Protein AF-A0ABD3HHV7-F1 (afdb_monomer_lite)

InterPro domains:
  IPR005135 Endonuclease/exonuclease/phosphatase [PF03372] (19-93)
  IPR036691 Endonuclease/exonuclease/phosphatase superfamily [G3DSA:3.60.10.10] (12-101)
  IPR036691 Endonuclease/exonuclease/phosphatase superfamily [SSF56219] (14-92)

Radius of gyration: 30.77 Å; chains: 1; bounding box: 106×87×71 Å

Structure (mmCIF, N/CA/C/O backbone):
data_AF-A0ABD3HHV7-F1
#
_entry.id   AF-A0ABD3HHV7-F1
#
loop_
_atom_site.group_PDB
_atom_site.id
_atom_site.type_symbol
_atom_site.label_atom_id
_atom_site.label_alt_id
_atom_site.label_comp_id
_atom_site.label_asym_id
_atom_site.label_entity_id
_atom_site.label_seq_id
_atom_site.pdbx_PDB_ins_code
_atom_site.Cartn_x
_atom_site.Cartn_y
_atom_site.Cartn_z
_atom_site.occupancy
_atom_site.B_iso_or_equiv
_atom_site.auth_seq_id
_atom_site.auth_comp_id
_atom_site.auth_asym_id
_atom_site.auth_atom_id
_atom_site.pdbx_PDB_model_num
ATOM 1 N N . MET A 1 1 ? 53.794 -15.393 20.652 1.00 45.94 1 MET A N 1
ATOM 2 C CA . MET A 1 1 ? 52.822 -15.931 19.677 1.00 45.94 1 MET A CA 1
ATOM 3 C C . MET A 1 1 ? 52.210 -14.747 18.951 1.00 45.94 1 MET A C 1
ATOM 5 O O . MET A 1 1 ? 51.444 -14.011 19.557 1.00 45.94 1 MET A O 1
ATOM 9 N N . ASN A 1 2 ? 52.632 -14.498 17.710 1.00 40.66 2 ASN A N 1
ATOM 10 C CA . ASN A 1 2 ? 52.161 -13.359 16.924 1.00 40.66 2 ASN A CA 1
ATOM 11 C C . ASN A 1 2 ? 50.833 -13.739 16.271 1.00 40.66 2 ASN A C 1
ATOM 13 O O . ASN A 1 2 ? 50.802 -14.616 15.410 1.00 40.66 2 ASN A O 1
ATOM 17 N N . ALA A 1 3 ? 49.742 -13.118 16.717 1.00 46.25 3 ALA A N 1
ATOM 18 C CA . ALA A 1 3 ? 48.437 -13.277 16.097 1.00 46.25 3 ALA A CA 1
ATOM 19 C C . ALA A 1 3 ? 48.477 -12.651 14.698 1.00 46.25 3 ALA A C 1
ATOM 21 O O . ALA A 1 3 ? 48.607 -11.436 14.547 1.00 46.25 3 ALA A O 1
ATOM 22 N N . THR A 1 4 ? 48.403 -13.492 13.673 1.00 45.06 4 THR A N 1
ATOM 23 C CA . THR A 1 4 ? 48.242 -13.072 12.285 1.00 45.06 4 THR A CA 1
ATOM 24 C C . THR A 1 4 ? 46.910 -12.326 12.155 1.00 45.06 4 THR A C 1
ATOM 26 O O . THR A 1 4 ? 45.878 -12.869 12.561 1.00 45.06 4 THR A O 1
ATOM 29 N N . PRO A 1 5 ? 46.884 -11.095 11.615 1.00 49.72 5 PRO A N 1
ATOM 30 C CA . PRO A 1 5 ? 45.636 -10.383 11.395 1.00 49.72 5 PRO A CA 1
ATOM 31 C C . PRO A 1 5 ? 44.800 -11.170 10.387 1.00 49.72 5 PRO A C 1
ATOM 33 O O . PRO A 1 5 ? 45.219 -11.390 9.251 1.00 49.72 5 PRO A O 1
ATOM 36 N N . SER A 1 6 ? 43.619 -11.616 10.817 1.00 43.12 6 SER A N 1
ATOM 37 C CA . SER A 1 6 ? 42.631 -12.216 9.930 1.00 43.12 6 SER A CA 1
ATOM 38 C C . SER A 1 6 ? 42.270 -11.182 8.868 1.00 43.12 6 SER A C 1
ATOM 40 O O . SER A 1 6 ? 41.592 -10.196 9.162 1.00 43.12 6 SER A O 1
ATOM 42 N N . THR A 1 7 ? 42.737 -11.391 7.641 1.00 41.47 7 THR A N 1
ATOM 43 C CA . THR A 1 7 ? 42.273 -10.694 6.448 1.00 41.47 7 THR A CA 1
ATOM 44 C C . THR A 1 7 ? 40.792 -11.009 6.293 1.00 41.47 7 THR A C 1
ATOM 46 O O . THR A 1 7 ? 40.399 -12.006 5.690 1.00 41.47 7 THR A O 1
ATOM 49 N N . THR A 1 8 ? 39.937 -10.183 6.894 1.00 48.75 8 THR A N 1
ATOM 50 C CA . THR A 1 8 ? 38.515 -10.179 6.578 1.00 48.75 8 THR A CA 1
ATOM 51 C C . THR A 1 8 ? 38.429 -9.836 5.108 1.00 48.75 8 THR A C 1
ATOM 53 O O . THR A 1 8 ? 38.700 -8.704 4.717 1.00 48.75 8 THR A O 1
ATOM 56 N N . ASN A 1 9 ? 38.150 -10.854 4.303 1.00 47.38 9 ASN A N 1
ATOM 57 C CA . ASN A 1 9 ? 37.930 -10.748 2.880 1.00 47.38 9 ASN A CA 1
ATOM 58 C C . ASN A 1 9 ? 36.805 -9.729 2.675 1.00 47.38 9 ASN A C 1
ATOM 60 O O . ASN A 1 9 ? 35.635 -10.033 2.916 1.00 47.38 9 ASN A O 1
ATOM 64 N N . THR A 1 10 ? 37.173 -8.489 2.353 1.00 50.59 10 THR A N 1
ATOM 65 C CA . THR A 1 10 ? 36.242 -7.394 2.091 1.00 50.59 10 THR A CA 1
ATOM 66 C C . THR A 1 10 ? 35.595 -7.691 0.751 1.00 50.59 10 THR A C 1
ATOM 68 O O . THR A 1 10 ? 35.992 -7.165 -0.285 1.00 50.59 10 THR A O 1
ATOM 71 N N . GLN A 1 11 ? 34.655 -8.633 0.759 1.00 56.25 11 GLN A N 1
ATOM 72 C CA . GLN A 1 11 ? 33.903 -9.012 -0.416 1.00 56.25 11 GLN A CA 1
ATOM 73 C C . GLN A 1 11 ? 33.211 -7.745 -0.907 1.00 56.25 11 GLN A C 1
ATOM 75 O O . GLN A 1 11 ? 32.385 -7.169 -0.194 1.00 56.25 11 GLN A O 1
ATOM 80 N N . VAL A 1 12 ? 33.620 -7.273 -2.088 1.00 53.78 12 VAL A N 1
ATOM 81 C CA . VAL A 1 12 ? 33.007 -6.109 -2.726 1.00 53.78 12 VAL A CA 1
ATOM 82 C C . VAL A 1 12 ? 31.506 -6.379 -2.759 1.00 53.78 12 VAL A C 1
ATOM 84 O O . VAL A 1 12 ? 31.096 -7.436 -3.257 1.00 53.78 12 VAL A O 1
ATOM 87 N N . PRO A 1 13 ? 30.685 -5.496 -2.171 1.00 60.34 13 PRO A N 1
ATOM 88 C CA . PRO A 1 13 ? 29.270 -5.764 -2.072 1.00 60.34 13 PRO A CA 1
ATOM 89 C C . PRO A 1 13 ? 28.700 -5.896 -3.483 1.00 60.34 13 PRO A C 1
ATOM 91 O O . PRO A 1 13 ? 28.946 -5.073 -4.366 1.00 60.34 13 PRO A O 1
ATOM 94 N N . SER A 1 14 ? 27.991 -6.995 -3.712 1.00 74.06 14 SER A N 1
ATOM 95 C CA . SER A 1 14 ? 27.454 -7.305 -5.032 1.00 74.06 14 SER A CA 1
ATOM 96 C C . SER A 1 14 ? 26.282 -6.372 -5.311 1.00 74.06 14 SER A C 1
ATOM 98 O O . SER A 1 14 ? 25.350 -6.302 -4.514 1.00 74.06 14 SER A O 1
ATOM 100 N N . ARG A 1 15 ? 26.312 -5.643 -6.428 1.00 79.62 15 ARG A N 1
ATOM 101 C CA . ARG A 1 15 ? 25.194 -4.777 -6.820 1.00 79.62 15 ARG A CA 1
ATOM 102 C C . ARG A 1 15 ? 24.125 -5.580 -7.558 1.00 79.62 15 ARG A C 1
ATOM 104 O O . ARG A 1 15 ? 24.426 -6.305 -8.505 1.00 79.62 15 ARG A O 1
ATOM 111 N N . LEU A 1 16 ? 22.876 -5.439 -7.128 1.00 84.00 16 LEU A N 1
ATOM 112 C CA . LEU A 1 16 ? 21.695 -6.022 -7.748 1.00 84.00 16 LEU A CA 1
ATOM 113 C C . LEU A 1 16 ? 20.861 -4.926 -8.401 1.00 84.00 16 LEU A C 1
ATOM 115 O O . LEU A 1 16 ? 20.171 -4.172 -7.723 1.00 84.00 16 LEU A O 1
ATOM 119 N N . ARG A 1 17 ? 20.905 -4.879 -9.733 1.00 88.81 17 ARG A N 1
ATOM 120 C CA . ARG A 1 17 ? 20.099 -3.955 -10.528 1.00 88.81 17 ARG A CA 1
ATOM 121 C C . ARG A 1 17 ? 18.751 -4.568 -10.883 1.00 88.81 17 ARG A C 1
ATOM 123 O O . ARG A 1 17 ? 18.694 -5.611 -11.539 1.00 88.81 17 ARG A O 1
ATOM 130 N N . ILE A 1 18 ? 17.674 -3.900 -10.495 1.00 90.38 18 ILE A N 1
ATOM 131 C CA . ILE A 1 18 ? 16.292 -4.260 -10.815 1.00 90.38 18 ILE A CA 1
ATOM 132 C C . ILE A 1 18 ? 15.711 -3.182 -11.723 1.00 90.38 18 ILE A C 1
ATOM 134 O O . ILE A 1 18 ? 15.791 -2.000 -11.412 1.00 90.38 18 ILE A O 1
ATOM 138 N N . ALA A 1 19 ? 15.094 -3.584 -12.826 1.00 91.44 19 ALA A N 1
ATOM 139 C CA . ALA A 1 19 ? 14.365 -2.696 -13.719 1.00 91.44 19 ALA A CA 1
ATOM 140 C C . ALA A 1 19 ? 12.883 -3.069 -13.734 1.00 91.44 19 ALA A C 1
ATOM 142 O O . ALA A 1 19 ? 12.544 -4.241 -13.888 1.00 91.44 19 ALA A O 1
ATOM 143 N N . SER A 1 20 ? 12.001 -2.082 -13.615 1.00 90.00 20 SER A N 1
ATOM 144 C CA . SER A 1 20 ? 10.559 -2.229 -13.790 1.00 90.00 20 SER A CA 1
ATOM 145 C C . SER A 1 20 ? 10.063 -1.232 -14.827 1.00 90.00 20 SER A C 1
ATOM 147 O O . SER A 1 20 ? 10.360 -0.045 -14.735 1.00 90.00 20 SER A O 1
ATOM 149 N N . TRP A 1 21 ? 9.294 -1.700 -15.807 1.00 90.75 21 TRP A N 1
ATOM 150 C CA . TRP A 1 21 ? 8.809 -0.866 -16.899 1.00 90.75 21 TRP A CA 1
ATOM 151 C C . TRP A 1 21 ? 7.385 -1.245 -17.301 1.00 90.75 21 TRP A C 1
ATOM 153 O O . TRP A 1 21 ? 7.121 -2.359 -17.760 1.00 90.75 21 TRP A O 1
ATOM 163 N N . ASN A 1 22 ? 6.455 -0.302 -17.170 1.00 88.94 22 ASN A N 1
ATOM 164 C CA . ASN A 1 22 ? 5.186 -0.369 -17.882 1.00 88.94 22 ASN A CA 1
ATOM 165 C C . ASN A 1 22 ? 5.416 0.051 -19.340 1.00 88.94 22 ASN A C 1
ATOM 167 O O . ASN A 1 22 ? 5.651 1.216 -19.642 1.00 88.94 22 ASN A O 1
ATOM 171 N N . VAL A 1 23 ? 5.371 -0.916 -20.251 1.00 90.94 23 VAL A N 1
ATOM 172 C CA . VAL A 1 23 ? 5.726 -0.708 -21.664 1.00 90.94 23 VAL A CA 1
ATOM 173 C C . VAL A 1 23 ? 4.528 -0.267 -22.516 1.00 90.94 23 VAL A C 1
ATOM 175 O O . VAL A 1 23 ? 4.666 -0.038 -23.721 1.00 90.94 23 VAL A O 1
ATOM 178 N N . GLY A 1 24 ? 3.333 -0.165 -21.915 1.00 87.44 24 GLY A N 1
ATOM 179 C CA . GLY A 1 24 ? 2.088 0.275 -22.557 1.00 87.44 24 GLY A CA 1
ATOM 180 C C . GLY A 1 24 ? 1.643 -0.581 -23.754 1.00 87.44 24 GLY A C 1
ATOM 181 O O . GLY A 1 24 ? 0.814 -0.143 -24.564 1.00 87.44 24 GLY A O 1
ATOM 182 N N . GLY A 1 25 ? 2.221 -1.772 -23.905 1.00 90.94 25 GLY A N 1
ATOM 183 C CA . GLY A 1 25 ? 2.046 -2.708 -25.010 1.00 90.94 25 GLY A CA 1
ATOM 184 C C . GLY A 1 25 ? 3.354 -3.031 -25.733 1.00 90.94 25 GLY A C 1
ATOM 185 O O . GLY A 1 25 ? 4.091 -2.140 -26.135 1.00 90.94 25 GLY A O 1
ATOM 186 N N . LEU A 1 26 ? 3.599 -4.317 -25.978 1.00 92.25 26 LEU A N 1
ATOM 187 C CA . LEU A 1 26 ? 4.712 -4.843 -26.775 1.00 92.25 26 LEU A CA 1
ATOM 188 C C . LEU A 1 26 ? 4.250 -5.343 -28.148 1.00 92.25 26 LEU A C 1
ATOM 190 O O . LEU A 1 26 ? 4.932 -6.154 -28.755 1.00 92.25 26 LEU A O 1
ATOM 194 N N . ASN A 1 27 ? 3.086 -4.921 -28.645 1.00 89.25 27 ASN A N 1
ATOM 195 C CA . ASN A 1 27 ? 2.706 -5.210 -30.035 1.00 89.25 27 ASN A CA 1
ATOM 196 C C . ASN A 1 27 ? 3.447 -4.300 -31.032 1.00 89.25 27 ASN A C 1
ATOM 198 O O . ASN A 1 27 ? 3.586 -4.666 -32.192 1.00 89.25 27 ASN A O 1
ATOM 202 N N . ASP A 1 28 ? 3.935 -3.148 -30.568 1.00 90.06 28 ASP A N 1
ATOM 203 C CA . ASP A 1 28 ? 4.712 -2.187 -31.350 1.00 90.06 28 ASP A CA 1
ATOM 204 C C . ASP A 1 28 ? 6.201 -2.569 -31.363 1.00 90.06 28 ASP A C 1
ATOM 206 O O . ASP A 1 28 ? 6.841 -2.694 -30.312 1.00 90.06 28 ASP A O 1
ATOM 210 N N . GLU A 1 29 ? 6.759 -2.734 -32.560 1.00 91.62 29 GLU A N 1
ATOM 211 C CA . GLU A 1 29 ? 8.141 -3.170 -32.748 1.00 91.62 29 GLU A CA 1
ATOM 212 C C . GLU A 1 29 ? 9.159 -2.134 -32.293 1.00 91.62 29 GLU A C 1
ATOM 214 O O . GLU A 1 29 ? 10.197 -2.486 -31.731 1.00 91.62 29 GLU A O 1
ATOM 219 N N . HIS A 1 30 ? 8.822 -0.852 -32.406 1.00 91.88 30 HIS A N 1
ATOM 220 C CA . HIS A 1 30 ? 9.670 0.213 -31.898 1.00 91.88 30 HIS A CA 1
ATOM 221 C C . HIS A 1 30 ? 9.806 0.135 -30.369 1.00 91.88 30 HIS A C 1
ATOM 223 O O . HIS A 1 30 ? 10.898 0.318 -29.824 1.00 91.88 30 HIS A O 1
ATOM 229 N N . ARG A 1 31 ? 8.731 -0.225 -29.655 1.00 91.38 31 ARG A N 1
ATOM 230 C CA . ARG A 1 31 ? 8.784 -0.442 -28.199 1.00 91.38 31 ARG A CA 1
ATOM 231 C C . ARG A 1 31 ? 9.595 -1.675 -27.838 1.00 91.38 31 ARG A C 1
ATOM 233 O O . ARG A 1 31 ? 10.399 -1.601 -26.913 1.00 91.38 31 ARG A O 1
ATOM 240 N N . LYS A 1 32 ? 9.459 -2.781 -28.580 1.00 93.88 32 LYS A N 1
ATOM 241 C CA . LYS A 1 32 ? 10.317 -3.961 -28.367 1.00 93.88 32 LYS A CA 1
ATOM 242 C C . LYS A 1 32 ? 11.793 -3.616 -28.545 1.00 93.88 32 LYS A C 1
ATOM 244 O O . LYS A 1 32 ? 12.601 -4.010 -27.709 1.00 93.88 32 LYS A O 1
ATOM 249 N N . ILE A 1 33 ? 12.139 -2.844 -29.580 1.00 93.19 33 ILE A N 1
ATOM 250 C CA . ILE A 1 33 ? 13.511 -2.374 -29.822 1.00 93.19 33 ILE A CA 1
ATOM 251 C C . ILE A 1 33 ? 13.997 -1.489 -28.670 1.00 93.19 33 ILE A C 1
ATOM 253 O O . ILE A 1 33 ? 15.120 -1.675 -28.206 1.00 93.19 33 ILE A O 1
ATOM 257 N N . LYS A 1 34 ? 13.163 -0.580 -28.151 1.00 93.44 34 LYS A N 1
ATOM 258 C CA . LYS A 1 34 ? 13.506 0.240 -26.976 1.00 93.44 34 LYS A CA 1
ATOM 259 C C . LYS A 1 34 ? 13.828 -0.611 -25.751 1.00 93.44 34 LYS A C 1
ATOM 261 O O . LYS A 1 34 ? 14.886 -0.427 -25.153 1.00 93.44 34 LYS A O 1
ATOM 266 N N . VAL A 1 35 ? 12.964 -1.570 -25.414 1.00 94.44 35 VAL A N 1
ATOM 267 C CA . VAL A 1 35 ? 13.204 -2.475 -24.279 1.00 94.44 35 VAL A CA 1
ATOM 268 C C . VAL A 1 35 ? 14.462 -3.310 -24.523 1.00 94.44 35 VAL A C 1
ATOM 270 O O . VAL A 1 35 ? 15.310 -3.403 -23.644 1.00 94.44 35 VAL A O 1
ATOM 273 N N . LYS A 1 36 ? 14.646 -3.853 -25.732 1.00 95.44 36 LYS A N 1
ATOM 274 C CA . LYS A 1 36 ? 15.838 -4.628 -26.112 1.00 95.44 36 LYS A CA 1
ATOM 275 C C . LYS A 1 36 ? 17.129 -3.821 -25.967 1.00 95.44 36 LYS A C 1
ATOM 277 O O . LYS A 1 36 ? 18.107 -4.315 -25.411 1.00 95.44 36 LYS A O 1
ATOM 282 N N . ASN A 1 37 ? 17.137 -2.578 -26.447 1.00 94.19 37 ASN A N 1
ATOM 283 C CA . ASN A 1 37 ? 18.286 -1.684 -26.333 1.00 94.19 37 ASN A CA 1
ATOM 284 C C . ASN A 1 37 ? 18.606 -1.381 -24.870 1.00 94.19 37 ASN A C 1
ATOM 286 O O . ASN A 1 37 ? 19.770 -1.466 -24.488 1.00 94.19 37 ASN A O 1
ATOM 290 N N . PHE A 1 38 ? 17.585 -1.112 -24.053 1.00 94.12 38 PHE A N 1
ATOM 291 C CA . PHE A 1 38 ? 17.750 -0.934 -22.613 1.00 94.12 38 PHE A CA 1
ATOM 292 C C . PHE A 1 38 ? 18.366 -2.175 -21.954 1.00 94.12 38 PHE A C 1
ATOM 294 O O . PHE A 1 38 ? 19.380 -2.057 -21.276 1.00 94.12 38 PHE A O 1
ATOM 301 N N . VAL A 1 39 ? 17.829 -3.375 -22.207 1.00 94.81 39 VAL A N 1
ATOM 302 C CA . VAL A 1 39 ? 18.376 -4.620 -21.636 1.00 94.81 39 VAL A CA 1
ATOM 303 C C . VAL A 1 39 ? 19.830 -4.837 -22.055 1.00 94.81 39 VAL A C 1
ATOM 305 O O . VAL A 1 39 ? 20.654 -5.229 -21.232 1.00 94.81 39 VAL A O 1
ATOM 308 N N . ARG A 1 40 ? 20.170 -4.551 -23.317 1.00 93.50 40 ARG A N 1
ATOM 309 C CA . ARG A 1 40 ? 21.537 -4.695 -23.833 1.00 93.50 40 ARG A CA 1
ATOM 310 C C . ARG A 1 40 ? 22.527 -3.743 -23.155 1.00 93.50 40 ARG A C 1
ATOM 312 O O . ARG A 1 40 ? 23.660 -4.151 -22.901 1.00 93.50 40 ARG A O 1
ATOM 319 N N . LEU A 1 41 ? 22.115 -2.497 -22.924 1.00 92.06 41 LEU A N 1
ATOM 320 C CA . LEU A 1 41 ? 22.962 -1.447 -22.356 1.00 92.06 41 LEU A CA 1
ATOM 321 C C . LEU A 1 41 ? 23.082 -1.584 -20.837 1.00 92.06 41 LEU A C 1
ATOM 323 O O . LEU A 1 41 ? 24.188 -1.678 -20.316 1.00 92.06 41 LEU A O 1
ATOM 327 N N . GLU A 1 42 ? 21.949 -1.664 -20.143 1.00 92.06 42 GLU A N 1
ATOM 328 C CA . GLU A 1 42 ? 21.894 -1.566 -18.681 1.00 92.06 42 GLU A CA 1
ATOM 329 C C . GLU A 1 42 ? 22.024 -2.911 -17.968 1.00 92.06 42 GLU A C 1
ATOM 331 O O . GLU A 1 42 ? 22.307 -2.935 -16.769 1.00 92.06 42 GLU A O 1
ATOM 336 N N . LYS A 1 43 ? 21.804 -4.021 -18.692 1.00 93.50 43 LYS A N 1
ATOM 337 C CA . LYS A 1 43 ? 21.923 -5.409 -18.213 1.00 93.50 43 LYS A CA 1
ATOM 338 C C . LYS A 1 43 ? 21.335 -5.616 -16.806 1.00 93.50 43 LYS A C 1
ATOM 340 O O . LYS A 1 43 ? 22.030 -6.120 -15.920 1.00 93.50 43 LYS A O 1
ATOM 345 N N . PRO A 1 44 ? 20.065 -5.231 -16.562 1.00 93.81 44 PRO A N 1
ATOM 346 C CA . PRO A 1 44 ? 19.461 -5.399 -15.246 1.00 93.81 44 PRO A CA 1
ATOM 347 C C . PRO A 1 44 ? 19.429 -6.883 -14.875 1.00 93.81 44 PRO A C 1
ATOM 349 O O . PRO A 1 44 ? 19.134 -7.726 -15.716 1.00 93.81 44 PRO A O 1
ATOM 352 N N . LEU A 1 45 ? 19.704 -7.226 -13.623 1.00 92.19 45 LEU A N 1
ATOM 353 C CA . LEU A 1 45 ? 19.674 -8.618 -13.171 1.00 92.19 45 LEU A CA 1
ATOM 354 C C . LEU A 1 45 ? 18.242 -9.153 -13.037 1.00 92.19 45 LEU A C 1
ATOM 356 O O . LEU A 1 45 ? 17.997 -10.341 -13.251 1.00 92.19 45 LEU A O 1
ATOM 360 N N . VAL A 1 46 ? 17.297 -8.261 -12.734 1.00 91.50 46 VAL A N 1
ATOM 361 C CA . VAL A 1 46 ? 15.859 -8.538 -12.694 1.00 91.50 46 VAL A CA 1
ATOM 362 C C . VAL A 1 46 ? 15.146 -7.538 -13.593 1.00 91.50 46 VAL A C 1
ATOM 364 O O . VAL A 1 46 ? 15.333 -6.334 -13.437 1.00 91.50 46 VAL A O 1
ATOM 367 N N . LEU A 1 47 ? 14.308 -8.021 -14.509 1.00 94.06 47 LEU A N 1
ATOM 368 C CA . LEU A 1 47 ? 13.496 -7.187 -15.391 1.00 94.06 47 LEU A CA 1
ATOM 369 C C . LEU A 1 47 ? 12.010 -7.517 -15.231 1.00 94.06 47 LEU A C 1
ATOM 371 O O . LEU A 1 47 ? 11.559 -8.621 -15.525 1.00 94.06 47 LEU A O 1
ATOM 375 N N . ALA A 1 48 ? 11.251 -6.523 -14.798 1.00 92.69 48 ALA A N 1
ATOM 376 C CA . ALA A 1 48 ? 9.815 -6.548 -14.599 1.00 92.69 48 ALA A CA 1
ATOM 377 C C . ALA A 1 48 ? 9.128 -5.726 -15.700 1.00 92.69 48 ALA A C 1
ATOM 379 O O . ALA A 1 48 ? 9.329 -4.520 -15.797 1.00 92.69 48 ALA A O 1
ATOM 380 N N . LEU A 1 49 ? 8.300 -6.357 -16.529 1.00 92.56 49 LEU A N 1
ATOM 381 C CA . LEU A 1 49 ? 7.522 -5.686 -17.572 1.00 92.56 49 LEU A CA 1
ATOM 382 C C . LEU A 1 49 ? 6.036 -5.705 -17.214 1.00 92.56 49 LEU A C 1
ATOM 384 O O . LEU A 1 49 ? 5.518 -6.732 -16.773 1.00 92.56 49 LEU A O 1
ATOM 388 N N . GLN A 1 50 ? 5.350 -4.584 -17.424 1.00 90.25 50 GLN A N 1
ATOM 389 C CA . GLN A 1 50 ? 3.917 -4.414 -17.167 1.00 90.25 50 GLN A CA 1
ATOM 390 C C . GLN A 1 50 ? 3.194 -3.875 -18.405 1.00 90.25 50 GLN A C 1
ATOM 392 O O . GLN A 1 50 ? 3.806 -3.260 -19.273 1.00 90.25 50 GLN A O 1
ATOM 397 N N . GLU A 1 51 ? 1.890 -4.132 -18.487 1.00 88.69 51 GLU A N 1
ATOM 398 C CA . GLU A 1 51 ? 1.030 -3.863 -19.645 1.00 88.69 51 GLU A CA 1
ATOM 399 C C . GLU A 1 51 ? 1.596 -4.361 -20.973 1.00 88.69 51 GLU A C 1
ATOM 401 O O . GLU A 1 51 ? 1.597 -3.663 -21.982 1.00 88.69 51 GLU A O 1
ATOM 406 N N . THR A 1 52 ? 2.067 -5.603 -21.014 1.00 91.06 52 THR A N 1
ATOM 407 C CA . THR A 1 52 ? 2.678 -6.138 -22.236 1.00 91.06 52 THR A CA 1
ATOM 408 C C . THR A 1 52 ? 1.684 -6.236 -23.400 1.00 91.06 52 THR A C 1
ATOM 410 O O . THR A 1 52 ? 2.102 -6.169 -24.551 1.00 91.06 52 THR A O 1
ATOM 413 N N . LYS A 1 53 ? 0.370 -6.347 -23.139 1.00 90.25 53 LYS A N 1
ATOM 414 C CA . LYS A 1 53 ? -0.702 -6.527 -24.147 1.00 90.25 53 LYS A CA 1
ATOM 415 C C . LYS A 1 53 ? -0.435 -7.712 -25.085 1.00 90.25 53 LYS A C 1
ATOM 417 O O . LYS A 1 53 ? -0.863 -7.731 -26.240 1.00 90.25 53 LYS A O 1
ATOM 422 N N . LEU A 1 54 ? 0.295 -8.706 -24.579 1.00 88.44 54 LEU A N 1
ATOM 423 C CA . LEU A 1 54 ? 0.620 -9.949 -25.264 1.00 88.44 54 LEU A CA 1
ATOM 424 C C . LEU A 1 54 ? -0.076 -11.103 -24.556 1.00 88.44 54 LEU A C 1
ATOM 426 O O . LEU A 1 54 ? -0.158 -11.128 -23.337 1.00 88.44 54 LEU A O 1
ATOM 430 N N . THR A 1 55 ? -0.530 -12.102 -25.306 1.00 89.00 55 THR A N 1
ATOM 431 C CA . THR A 1 55 ? -0.885 -13.421 -24.749 1.00 89.00 55 THR A CA 1
ATOM 432 C C . THR A 1 55 ? 0.361 -14.126 -24.196 1.00 89.00 55 THR A C 1
ATOM 434 O O . THR A 1 55 ? 1.459 -13.835 -24.667 1.00 89.00 55 THR A O 1
ATOM 437 N N . ASN A 1 56 ? 0.211 -15.127 -23.321 1.00 86.50 56 ASN A N 1
ATOM 438 C CA . ASN A 1 56 ? 1.341 -15.893 -22.762 1.00 86.50 56 ASN A CA 1
ATOM 439 C C . ASN A 1 56 ? 2.331 -16.403 -23.826 1.00 86.50 56 ASN A C 1
ATOM 441 O O . ASN A 1 56 ? 3.537 -16.214 -23.683 1.00 86.50 56 ASN A O 1
ATOM 445 N N . ASN A 1 57 ? 1.837 -16.992 -24.921 1.00 88.62 57 ASN A N 1
ATOM 446 C CA . ASN A 1 57 ? 2.696 -17.525 -25.987 1.00 88.62 57 ASN A CA 1
ATOM 447 C C . ASN A 1 57 ? 3.469 -16.412 -26.704 1.00 88.62 57 ASN A C 1
ATOM 449 O O . ASN A 1 57 ? 4.683 -16.498 -26.870 1.00 88.62 57 ASN A O 1
ATOM 453 N N . ARG A 1 58 ? 2.782 -15.320 -27.057 1.00 89.50 58 ARG A N 1
ATOM 454 C CA . ARG A 1 58 ? 3.427 -14.137 -27.645 1.00 89.50 58 ARG A CA 1
ATOM 455 C C . ARG A 1 58 ? 4.428 -13.486 -26.691 1.00 89.50 58 ARG A C 1
ATOM 457 O O . ARG A 1 58 ? 5.451 -12.999 -27.153 1.00 89.50 58 ARG A O 1
ATOM 464 N N . MET A 1 59 ? 4.172 -13.510 -25.383 1.00 89.88 59 MET A N 1
ATOM 465 C CA . MET A 1 59 ? 5.101 -12.987 -24.383 1.00 89.88 59 MET A CA 1
ATOM 466 C C . MET A 1 59 ? 6.378 -13.826 -24.303 1.00 89.88 59 MET A C 1
ATOM 468 O O . MET A 1 59 ? 7.456 -13.252 -24.227 1.00 89.88 59 MET A O 1
ATOM 472 N N . LYS A 1 60 ? 6.286 -15.161 -24.389 1.00 88.31 60 LYS A N 1
ATOM 473 C CA . LYS A 1 60 ? 7.470 -16.035 -24.473 1.00 88.31 60 LYS A CA 1
ATOM 474 C C . LYS A 1 60 ? 8.341 -15.689 -25.683 1.00 88.31 60 LYS A C 1
ATOM 476 O O . LYS A 1 60 ? 9.542 -15.504 -25.535 1.00 88.31 60 LYS A O 1
ATOM 481 N N . ILE A 1 61 ? 7.723 -15.524 -26.854 1.00 89.62 61 ILE A N 1
ATOM 482 C CA . ILE A 1 61 ? 8.428 -15.134 -28.086 1.00 89.62 61 ILE A CA 1
ATOM 483 C C . ILE A 1 61 ? 9.049 -13.737 -27.936 1.00 89.62 61 ILE A C 1
ATOM 485 O O . ILE A 1 61 ? 10.219 -13.533 -28.245 1.00 89.62 61 ILE A O 1
ATOM 489 N N . ALA A 1 62 ? 8.288 -12.771 -27.416 1.00 88.31 62 ALA A N 1
ATOM 490 C CA . ALA A 1 62 ? 8.786 -11.418 -27.195 1.00 88.31 62 ALA A CA 1
ATOM 491 C C . ALA A 1 62 ? 9.946 -11.383 -26.189 1.00 88.31 62 ALA A C 1
ATOM 493 O O . ALA A 1 62 ? 10.914 -10.668 -26.422 1.00 88.31 62 ALA A O 1
ATOM 494 N N . ALA A 1 63 ? 9.883 -12.168 -25.110 1.00 89.19 63 ALA A N 1
ATOM 495 C CA . ALA A 1 63 ? 10.953 -12.283 -24.124 1.00 89.19 63 ALA A CA 1
ATOM 496 C C . ALA A 1 63 ? 12.255 -12.785 -24.763 1.00 89.19 63 ALA A C 1
ATOM 498 O O . ALA A 1 63 ? 13.294 -12.163 -24.563 1.00 89.19 63 ALA A O 1
ATOM 499 N N . LEU A 1 64 ? 12.184 -13.825 -25.604 1.00 90.25 64 LEU A N 1
ATOM 500 C CA . LEU A 1 64 ? 13.340 -14.326 -26.358 1.00 90.25 64 LEU A CA 1
ATOM 501 C C . LEU A 1 64 ? 13.920 -13.263 -27.304 1.00 90.25 64 LEU A C 1
ATOM 503 O O . LEU A 1 64 ? 15.133 -13.130 -27.419 1.00 90.25 64 LEU A O 1
ATOM 507 N N . ASN A 1 65 ? 13.070 -12.460 -27.947 1.00 91.62 65 ASN A N 1
ATOM 508 C CA . ASN A 1 65 ? 13.526 -11.410 -28.864 1.00 91.62 65 ASN A CA 1
ATOM 509 C C . ASN A 1 65 ? 14.158 -10.205 -28.148 1.00 91.62 65 ASN A C 1
ATOM 511 O O . ASN A 1 65 ? 15.111 -9.607 -28.661 1.00 91.62 65 ASN A O 1
ATOM 515 N N . ILE A 1 66 ? 13.600 -9.824 -26.996 1.00 91.94 66 ILE A N 1
ATOM 516 C CA . ILE A 1 66 ? 14.015 -8.658 -26.206 1.00 91.94 66 ILE A CA 1
ATOM 517 C C . ILE A 1 66 ? 15.269 -8.973 -25.387 1.00 91.94 66 ILE A C 1
ATOM 519 O O . ILE A 1 66 ? 16.180 -8.152 -25.315 1.00 91.94 66 ILE A O 1
ATOM 523 N N . ALA A 1 67 ? 15.310 -10.150 -24.770 1.00 92.31 67 ALA A N 1
ATOM 524 C CA . ALA A 1 67 ? 16.313 -10.538 -23.793 1.00 92.31 67 ALA A CA 1
ATOM 525 C C . ALA A 1 67 ? 16.636 -12.039 -23.948 1.00 92.31 67 ALA A C 1
ATOM 527 O O . ALA A 1 67 ? 16.273 -12.835 -23.085 1.00 92.31 67 ALA A O 1
ATOM 528 N N . PRO A 1 68 ? 17.310 -12.450 -25.040 1.00 92.00 68 PRO A N 1
ATOM 529 C CA . PRO A 1 68 ? 17.496 -13.864 -25.391 1.00 92.00 68 PRO A CA 1
ATOM 530 C C . PRO A 1 68 ? 18.260 -14.668 -24.338 1.00 92.00 68 PRO A C 1
ATOM 532 O O . PRO A 1 68 ? 18.080 -15.875 -24.231 1.00 92.00 68 PRO A O 1
ATOM 535 N N . THR A 1 69 ? 19.113 -14.007 -23.557 1.00 92.94 69 THR A N 1
ATOM 536 C CA . THR A 1 69 ? 19.867 -14.644 -22.477 1.00 92.94 69 THR A CA 1
ATOM 537 C C . THR A 1 69 ? 19.072 -14.748 -21.182 1.00 92.94 69 THR A C 1
ATOM 539 O O . THR A 1 69 ? 19.516 -15.426 -20.269 1.00 92.94 69 THR A O 1
ATOM 542 N N . TYR A 1 70 ? 17.924 -14.084 -21.054 1.00 94.38 70 TYR A N 1
ATOM 543 C CA . TYR A 1 70 ? 17.182 -14.036 -19.802 1.00 94.38 70 TYR A CA 1
ATOM 544 C C . TYR A 1 70 ? 16.208 -15.205 -19.695 1.00 94.38 70 TYR A C 1
ATOM 546 O O . TYR A 1 70 ? 15.570 -15.615 -20.662 1.00 94.38 70 TYR A O 1
ATOM 554 N N . THR A 1 71 ? 16.026 -15.691 -18.472 1.00 91.88 71 THR A N 1
ATOM 555 C CA . THR A 1 71 ? 15.012 -16.697 -18.161 1.00 91.88 71 THR A CA 1
ATOM 556 C C . THR A 1 71 ? 13.696 -15.998 -17.841 1.00 91.88 71 THR A C 1
ATOM 558 O O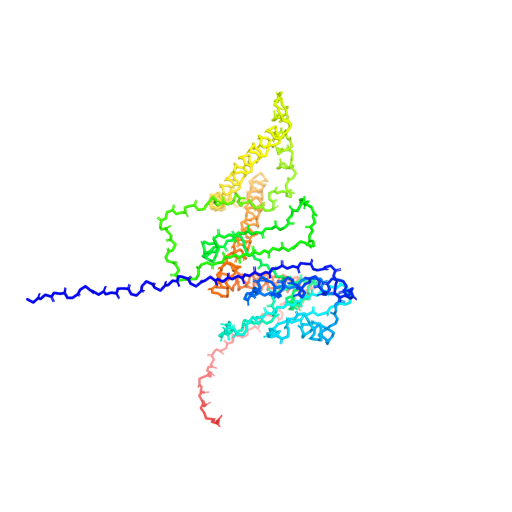 . THR A 1 71 ? 13.626 -15.189 -16.916 1.00 91.88 71 THR A O 1
ATOM 561 N N . LEU A 1 72 ? 12.635 -16.311 -18.586 1.00 91.56 72 LEU A N 1
ATOM 562 C CA . LEU A 1 72 ? 11.280 -15.859 -18.270 1.00 91.56 72 LEU A CA 1
ATOM 563 C C . LEU A 1 72 ? 10.718 -16.687 -17.106 1.00 91.56 72 LEU A C 1
ATOM 565 O O . LEU A 1 72 ? 10.352 -17.845 -17.288 1.00 91.56 72 LEU A O 1
ATOM 569 N N . ILE A 1 73 ? 10.634 -16.085 -15.922 1.00 87.94 73 ILE A N 1
ATOM 570 C CA . ILE A 1 73 ? 10.197 -16.752 -14.686 1.00 87.94 73 ILE A CA 1
ATOM 571 C C . ILE A 1 73 ? 8.680 -16.780 -14.564 1.00 87.94 73 ILE A C 1
ATOM 573 O O . ILE A 1 73 ? 8.093 -17.769 -14.135 1.00 87.94 73 ILE A O 1
ATOM 577 N N . ALA A 1 74 ? 8.036 -15.679 -14.933 1.00 84.38 74 ALA A N 1
ATOM 578 C CA . ALA A 1 74 ? 6.591 -15.555 -14.886 1.00 84.38 74 ALA A CA 1
ATOM 579 C C . ALA A 1 74 ? 6.119 -14.700 -16.055 1.00 84.38 74 ALA A C 1
ATOM 581 O O . ALA A 1 74 ? 6.745 -13.698 -16.395 1.00 84.38 74 ALA A O 1
ATOM 582 N N . ALA A 1 75 ? 4.999 -15.086 -16.653 1.00 86.19 75 ALA A N 1
ATOM 583 C CA . ALA A 1 75 ? 4.307 -14.277 -17.640 1.00 86.19 75 ALA A CA 1
ATOM 584 C C . ALA A 1 75 ? 2.805 -14.461 -17.490 1.00 86.19 75 ALA A C 1
ATOM 586 O O . ALA A 1 75 ? 2.321 -15.590 -17.407 1.00 86.19 75 ALA A O 1
ATOM 587 N N . GLN A 1 76 ? 2.084 -13.348 -17.512 1.00 83.38 76 GLN A N 1
ATOM 588 C CA . GLN A 1 76 ? 0.636 -13.338 -17.549 1.00 83.38 76 GLN A CA 1
ATOM 589 C C . GLN A 1 76 ? 0.182 -12.400 -18.654 1.00 83.38 76 GLN A C 1
ATOM 591 O O . GLN A 1 76 ? 0.354 -11.192 -18.579 1.00 83.38 76 GLN A O 1
ATOM 596 N N . GLY A 1 77 ? -0.423 -12.964 -19.682 1.00 78.50 77 GLY A N 1
ATOM 597 C CA . GLY A 1 77 ? -0.871 -12.264 -20.861 1.00 78.50 77 GLY A CA 1
ATOM 598 C C . GLY A 1 77 ? -2.379 -12.107 -20.887 1.00 78.50 77 GLY A C 1
ATOM 599 O O . GLY A 1 77 ? -3.114 -13.078 -20.703 1.00 78.50 77 GLY A O 1
ATOM 600 N N . ARG A 1 78 ? -2.855 -10.888 -21.142 1.00 74.25 78 ARG A N 1
ATOM 601 C CA . ARG A 1 78 ? -4.271 -10.588 -21.394 1.00 74.25 78 ARG A CA 1
ATOM 602 C C . ARG A 1 78 ? -4.338 -9.613 -22.566 1.00 74.25 78 ARG A C 1
ATOM 604 O O . ARG A 1 78 ? -3.496 -8.735 -22.657 1.00 74.25 78 ARG A O 1
ATOM 611 N N . GLY A 1 79 ? -5.326 -9.726 -23.455 1.00 66.31 79 GLY A N 1
ATOM 612 C CA . GLY A 1 79 ? -5.408 -8.857 -24.645 1.00 66.31 79 GLY A CA 1
ATOM 613 C C . GLY A 1 79 ? -5.329 -7.350 -24.336 1.00 66.31 79 GLY A C 1
ATOM 614 O O . GLY A 1 79 ? -4.774 -6.594 -25.123 1.00 66.31 79 GLY A O 1
ATOM 615 N N . GLY A 1 80 ? -5.800 -6.932 -23.153 1.00 70.12 80 GLY A N 1
ATOM 616 C CA . GLY A 1 80 ? -5.719 -5.549 -22.667 1.00 70.12 80 GLY A CA 1
ATOM 617 C C . GLY A 1 80 ? -4.583 -5.235 -21.680 1.00 70.12 80 GLY A C 1
ATOM 618 O O . GLY A 1 80 ? -4.549 -4.125 -21.168 1.00 70.12 80 GLY A O 1
ATOM 619 N N . GLY A 1 81 ? -3.672 -6.164 -21.369 1.00 80.00 81 GLY A N 1
ATOM 620 C CA . GLY A 1 81 ? -2.622 -5.933 -20.369 1.00 80.00 81 GLY A CA 1
ATOM 621 C C . GLY A 1 81 ? -1.591 -7.056 -20.285 1.00 80.00 81 GLY A C 1
ATOM 622 O O . GLY A 1 81 ? -1.354 -7.776 -21.249 1.00 80.00 81 GLY A O 1
ATOM 623 N N . GLY A 1 82 ? -0.959 -7.214 -19.128 1.00 83.94 82 GLY A N 1
ATOM 624 C CA . GLY A 1 82 ? -0.093 -8.360 -18.862 1.00 83.94 82 GLY A CA 1
ATOM 625 C C . GLY A 1 82 ? 1.237 -8.004 -18.227 1.00 83.94 82 GLY A C 1
ATOM 626 O O . GLY A 1 82 ? 1.681 -6.864 -18.287 1.00 83.94 82 GLY A O 1
ATOM 627 N N . THR A 1 83 ? 1.858 -8.990 -17.602 1.00 88.19 83 THR A N 1
ATOM 628 C CA . THR A 1 83 ? 3.102 -8.848 -16.850 1.00 88.19 83 THR A CA 1
ATOM 629 C C . THR A 1 83 ? 4.101 -9.907 -17.277 1.00 88.19 83 THR A C 1
ATOM 631 O O . THR A 1 83 ? 3.725 -11.002 -17.703 1.00 88.19 83 THR A O 1
ATOM 634 N N . ALA A 1 84 ? 5.383 -9.584 -17.170 1.00 90.69 84 ALA A N 1
ATOM 635 C CA . ALA A 1 84 ? 6.459 -10.544 -17.334 1.00 90.69 84 ALA A CA 1
ATOM 636 C C . ALA A 1 84 ? 7.584 -10.256 -16.342 1.00 90.69 84 ALA A C 1
ATOM 638 O O . ALA A 1 84 ? 7.916 -9.099 -16.094 1.00 90.69 84 ALA A O 1
ATOM 639 N N . LEU A 1 85 ? 8.173 -11.314 -15.797 1.00 91.06 85 LEU A N 1
ATOM 640 C CA . LEU A 1 85 ? 9.350 -11.252 -14.944 1.00 91.06 85 LEU A CA 1
ATOM 641 C C . LEU A 1 85 ? 10.461 -12.071 -15.591 1.00 91.06 85 LEU A C 1
ATOM 643 O O . LEU A 1 85 ? 10.300 -13.273 -15.808 1.00 91.06 85 LEU A O 1
ATOM 647 N N . LEU A 1 86 ? 11.573 -11.415 -15.894 1.00 93.25 86 LEU A N 1
ATOM 648 C CA . LEU A 1 86 ? 12.747 -12.007 -16.512 1.00 93.25 86 LEU A CA 1
ATOM 649 C C . LEU A 1 86 ? 13.939 -11.898 -15.557 1.00 93.25 86 LEU A C 1
ATOM 651 O O . LEU A 1 86 ? 14.144 -10.855 -14.935 1.00 93.25 86 LEU A O 1
ATOM 655 N N . LEU A 1 87 ? 14.733 -12.962 -15.464 1.00 92.19 87 LEU A N 1
ATOM 656 C CA . LEU A 1 87 ? 15.959 -13.006 -14.667 1.00 92.19 87 LEU A CA 1
ATOM 657 C C . LEU A 1 87 ? 17.179 -13.214 -15.557 1.00 92.19 87 LEU A C 1
ATOM 659 O O . LEU A 1 87 ? 17.168 -14.056 -16.457 1.00 92.19 87 LEU A O 1
ATOM 663 N N . HIS A 1 88 ? 18.238 -12.461 -15.278 1.00 93.19 88 HIS A N 1
ATOM 664 C CA . HIS A 1 88 ? 19.540 -12.690 -15.887 1.00 93.19 88 HIS A CA 1
ATOM 665 C C . HIS A 1 88 ? 20.124 -14.033 -15.392 1.00 93.19 88 HIS A C 1
ATOM 667 O O . HIS A 1 88 ? 19.958 -14.348 -14.212 1.00 93.19 88 HIS A O 1
ATOM 673 N N . PRO A 1 89 ? 20.851 -14.812 -16.221 1.00 88.81 89 PRO A N 1
ATOM 674 C CA . PRO A 1 89 ? 21.379 -16.135 -15.846 1.00 88.81 89 PRO A CA 1
ATOM 675 C C . PRO A 1 89 ? 22.289 -16.164 -14.619 1.00 88.81 89 PRO A C 1
ATOM 677 O O . PRO A 1 89 ? 22.462 -17.206 -13.996 1.00 88.81 89 PRO A O 1
ATOM 680 N N . SER A 1 90 ? 22.887 -15.026 -14.267 1.00 85.31 90 SER A N 1
ATOM 681 C CA . SER A 1 90 ? 23.715 -14.909 -13.065 1.00 85.31 90 SER A CA 1
ATOM 682 C C . SER A 1 90 ? 22.903 -14.901 -11.765 1.00 85.31 90 SER A C 1
ATOM 684 O O . SER A 1 90 ? 23.494 -14.950 -10.689 1.00 85.31 90 SER A O 1
ATOM 686 N N . VAL A 1 91 ? 21.571 -14.816 -11.835 1.00 82.62 91 VAL A N 1
ATOM 687 C CA . VAL A 1 91 ? 20.676 -14.887 -10.678 1.00 82.62 91 VAL A CA 1
ATOM 688 C C . VAL A 1 91 ? 20.017 -16.259 -10.641 1.00 82.62 91 VAL A C 1
ATOM 690 O O . VAL A 1 91 ? 19.265 -16.630 -11.539 1.00 82.62 91 VAL A O 1
ATOM 693 N N . GLN A 1 92 ? 20.264 -16.998 -9.563 1.00 77.81 92 GLN A N 1
ATOM 694 C CA . GLN A 1 92 ? 19.601 -18.273 -9.313 1.00 77.81 92 GLN A CA 1
ATOM 695 C C . GLN A 1 92 ? 18.371 -18.060 -8.432 1.00 77.81 92 GLN A C 1
ATOM 697 O O . GLN A 1 92 ? 18.470 -17.561 -7.309 1.00 77.81 92 GLN A O 1
ATOM 702 N N . LEU A 1 93 ? 17.206 -18.468 -8.931 1.00 76.19 93 LEU A N 1
ATOM 703 C CA . LEU A 1 93 ? 15.980 -18.507 -8.144 1.00 76.19 93 LEU A CA 1
ATOM 704 C C . LEU A 1 93 ? 16.012 -19.752 -7.244 1.00 76.19 93 LEU A C 1
ATOM 706 O O . LEU A 1 93 ? 15.895 -20.868 -7.740 1.00 76.19 93 LEU A O 1
ATOM 710 N N . LYS A 1 94 ? 16.201 -19.566 -5.932 1.00 67.56 94 LYS A N 1
ATOM 711 C CA . LYS A 1 94 ? 16.255 -20.681 -4.966 1.00 67.56 94 LYS A CA 1
ATOM 712 C C . LYS A 1 94 ? 14.877 -21.209 -4.584 1.00 67.56 94 LYS A C 1
ATOM 714 O O . LYS A 1 94 ? 14.692 -22.412 -4.463 1.00 67.56 94 LYS A O 1
ATOM 719 N N . GLU A 1 95 ? 13.920 -20.307 -4.409 1.00 57.81 95 GLU A N 1
ATOM 720 C CA . GLU A 1 95 ? 12.543 -20.637 -4.059 1.00 57.81 95 GLU A CA 1
ATOM 721 C C . GLU A 1 95 ? 11.606 -19.766 -4.890 1.00 57.81 95 GLU A C 1
ATOM 723 O O . GLU A 1 95 ? 11.835 -18.567 -5.065 1.00 57.81 95 GLU A O 1
ATOM 728 N N . SER A 1 96 ? 10.546 -20.378 -5.413 1.00 59.31 96 SER A N 1
ATOM 729 C CA . SER A 1 96 ? 9.440 -19.650 -6.025 1.00 59.31 96 SER A CA 1
ATOM 730 C C . SER A 1 96 ? 8.255 -19.707 -5.071 1.00 59.31 96 SER A C 1
ATOM 732 O O . SER A 1 96 ? 7.820 -20.785 -4.670 1.00 59.31 96 SER A O 1
ATOM 734 N N . GLY A 1 97 ? 7.763 -18.536 -4.663 1.00 55.75 97 GLY A N 1
ATOM 735 C CA . GLY A 1 97 ? 6.488 -18.446 -3.960 1.00 55.7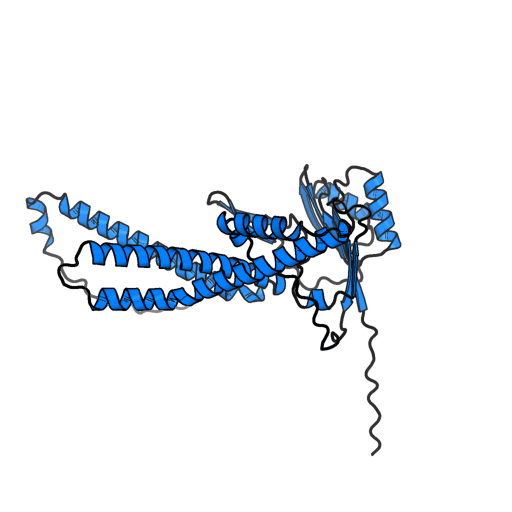5 97 GLY A CA 1
ATOM 736 C C . GLY A 1 97 ? 5.328 -18.842 -4.883 1.00 55.75 97 GLY A C 1
ATOM 737 O O . GLY A 1 97 ? 5.508 -18.940 -6.102 1.00 55.75 97 GLY A O 1
ATOM 738 N N . PRO A 1 98 ? 4.118 -19.047 -4.340 1.00 52.59 98 PRO A N 1
ATOM 739 C CA . PRO A 1 98 ? 2.947 -19.334 -5.160 1.00 52.59 98 PRO A CA 1
ATOM 740 C C . PRO A 1 98 ? 2.755 -18.251 -6.236 1.00 52.59 98 PRO A C 1
ATOM 742 O O . PRO A 1 98 ? 2.832 -17.058 -5.955 1.00 52.59 98 PRO A O 1
ATOM 745 N N . HIS A 1 99 ? 2.441 -18.656 -7.473 1.00 51.50 99 HIS A N 1
ATOM 746 C CA . HIS A 1 99 ? 2.209 -17.756 -8.622 1.00 51.50 99 HIS A CA 1
ATOM 747 C C . HIS A 1 99 ? 1.009 -16.791 -8.457 1.00 51.50 99 HIS A C 1
ATOM 749 O O . HIS A 1 99 ? 0.693 -16.002 -9.355 1.00 51.50 99 HIS A O 1
ATOM 755 N N . TYR A 1 100 ? 0.321 -16.859 -7.317 1.00 53.31 100 TYR A N 1
ATOM 756 C CA . TYR A 1 100 ? -0.854 -16.073 -6.982 1.00 53.31 100 TYR A CA 1
ATOM 757 C C . TYR A 1 100 ? -0.492 -15.034 -5.924 1.00 53.31 100 TYR A C 1
ATOM 759 O O . TYR A 1 100 ? -0.052 -15.364 -4.829 1.00 53.31 100 TYR A O 1
ATOM 767 N N . THR A 1 101 ? -0.706 -13.763 -6.249 1.00 50.78 101 THR A N 1
ATOM 768 C CA . THR A 1 101 ? -0.356 -12.611 -5.409 1.00 50.78 101 THR A CA 1
ATOM 769 C C . THR A 1 101 ? -1.416 -12.266 -4.380 1.00 50.78 101 THR A C 1
ATOM 771 O O . THR A 1 101 ? -1.132 -11.518 -3.442 1.00 50.78 101 THR A O 1
ATOM 774 N N . ARG A 1 102 ? -2.665 -12.724 -4.554 1.00 48.16 102 ARG A N 1
ATOM 775 C CA . ARG A 1 102 ? -3.756 -12.270 -3.687 1.00 48.16 102 ARG A CA 1
ATOM 776 C C . ARG A 1 102 ? -4.947 -13.220 -3.636 1.00 48.16 102 ARG A C 1
ATOM 778 O O . ARG A 1 102 ? -5.451 -13.672 -4.658 1.00 48.16 102 ARG A O 1
ATOM 785 N N . TYR A 1 103 ? -5.475 -13.412 -2.431 1.00 44.50 103 TYR A N 1
ATOM 786 C CA . TYR A 1 103 ? -6.826 -13.922 -2.205 1.00 44.50 103 TYR A CA 1
ATOM 787 C C . TYR A 1 103 ? -7.802 -12.738 -2.248 1.00 44.50 103 TYR A C 1
ATOM 789 O O . TYR A 1 103 ? -7.776 -11.881 -1.354 1.00 44.50 103 TYR A O 1
ATOM 797 N N . ILE A 1 104 ? -8.616 -12.628 -3.302 1.00 49.41 104 ILE A N 1
ATOM 798 C CA . ILE A 1 104 ? -9.603 -11.547 -3.437 1.00 49.41 104 ILE A CA 1
ATOM 799 C C . ILE A 1 104 ? -11.008 -12.138 -3.344 1.00 49.41 104 ILE A C 1
ATOM 801 O O . ILE A 1 104 ? -11.333 -13.109 -4.020 1.00 49.41 104 ILE A O 1
ATOM 805 N N . ASN A 1 105 ? -11.838 -11.525 -2.500 1.00 36.91 105 ASN A N 1
ATOM 806 C CA . ASN A 1 105 ? -13.276 -11.751 -2.487 1.00 36.91 105 ASN A CA 1
ATOM 807 C C . ASN A 1 105 ? -13.924 -10.664 -3.356 1.00 36.91 105 ASN A C 1
ATOM 809 O O . ASN A 1 105 ? -13.954 -9.500 -2.951 1.00 36.91 105 ASN A O 1
ATOM 813 N N . TYR A 1 106 ? -14.384 -11.046 -4.546 1.00 40.31 106 TYR A N 1
ATOM 814 C CA . TYR A 1 106 ? -15.280 -10.240 -5.373 1.00 40.31 106 TYR A CA 1
ATOM 815 C C . TYR A 1 106 ? -16.655 -10.905 -5.337 1.00 40.31 106 TYR A C 1
ATOM 817 O O . TYR A 1 106 ? -16.774 -12.074 -5.685 1.00 40.31 106 TYR A O 1
ATOM 825 N N . ASN A 1 107 ? -17.687 -10.166 -4.924 1.00 44.69 107 ASN A N 1
ATOM 826 C CA . ASN A 1 107 ? -19.083 -10.623 -4.938 1.00 44.69 107 ASN A CA 1
ATOM 827 C C . ASN A 1 107 ? -19.325 -11.981 -4.251 1.00 44.69 107 ASN A C 1
ATOM 829 O O . ASN A 1 107 ? -20.127 -12.777 -4.724 1.00 44.69 107 ASN A O 1
ATOM 833 N N . SER A 1 108 ? -18.645 -12.247 -3.131 1.00 47.81 108 SER A N 1
ATOM 834 C CA . SER A 1 108 ? -18.751 -13.509 -2.377 1.00 47.81 108 SER A CA 1
ATOM 835 C C . SER A 1 108 ? -18.151 -14.735 -3.073 1.00 47.81 108 SER A C 1
ATOM 837 O O . SER A 1 108 ? -18.216 -15.830 -2.518 1.00 47.81 108 SER A O 1
ATOM 839 N N . GLU A 1 109 ? -17.502 -14.563 -4.227 1.00 39.06 109 GLU A N 1
ATOM 840 C CA . GLU A 1 109 ? -16.696 -15.598 -4.862 1.00 39.06 109 GLU A CA 1
ATOM 841 C C . GLU A 1 109 ? -15.220 -15.421 -4.514 1.00 39.06 109 GLU A C 1
ATOM 843 O O . GLU A 1 109 ? -14.619 -14.349 -4.656 1.00 39.06 109 GLU A O 1
ATOM 848 N N . PHE A 1 110 ? -14.619 -16.515 -4.061 1.00 50.19 110 PHE A N 1
ATOM 849 C CA . PHE A 1 110 ? -13.200 -16.569 -3.762 1.00 50.19 110 PHE A CA 1
ATOM 850 C C . PHE A 1 110 ? -12.417 -16.827 -5.042 1.00 50.19 110 PHE A C 1
ATOM 852 O O . PHE A 1 110 ? -12.580 -17.869 -5.675 1.00 50.19 110 PHE A O 1
ATOM 859 N N . ARG A 1 111 ? -11.546 -15.887 -5.418 1.00 51.56 111 ARG A N 1
ATOM 860 C CA . ARG A 1 111 ? -10.649 -16.062 -6.562 1.00 51.56 111 ARG A CA 1
ATOM 861 C C . ARG A 1 111 ? -9.208 -15.794 -6.155 1.00 51.56 111 ARG A C 1
ATOM 863 O O . ARG A 1 111 ? -8.892 -14.782 -5.522 1.00 51.56 111 ARG A O 1
ATOM 870 N N . TRP A 1 112 ? -8.330 -16.704 -6.559 1.00 49.62 112 TRP A N 1
ATOM 871 C CA . TRP A 1 112 ? -6.894 -16.466 -6.568 1.00 49.62 112 TRP A CA 1
ATOM 872 C C . TRP A 1 112 ? -6.588 -15.476 -7.690 1.00 49.62 112 TRP A C 1
ATOM 874 O O . TRP A 1 112 ? -6.874 -15.749 -8.856 1.00 49.62 112 TRP A O 1
ATOM 884 N N . SER A 1 113 ? -6.047 -14.305 -7.354 1.00 44.84 113 SER A N 1
ATOM 885 C CA . SER A 1 113 ? -5.513 -13.394 -8.362 1.00 44.84 113 SER A CA 1
ATOM 886 C C . SER A 1 113 ? -4.054 -13.749 -8.622 1.00 44.84 113 SER A C 1
ATOM 888 O O . SER A 1 113 ? -3.236 -13.820 -7.706 1.00 44.84 113 SER A O 1
ATOM 890 N N . THR A 1 114 ? -3.738 -13.999 -9.887 1.00 55.44 114 THR A N 1
A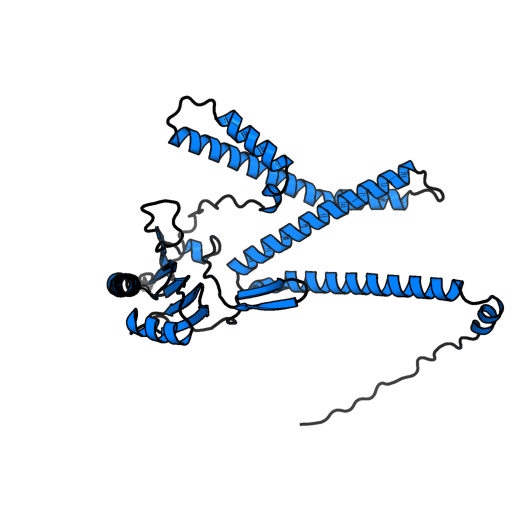TOM 891 C CA . THR A 1 114 ? -2.370 -14.131 -10.403 1.00 55.44 114 THR A CA 1
ATOM 892 C C . THR A 1 114 ? -1.639 -12.788 -10.348 1.00 55.44 114 THR A C 1
ATOM 894 O O . THR A 1 114 ? -2.303 -11.752 -10.283 1.00 55.44 114 THR A O 1
ATOM 897 N N . ILE A 1 115 ? -0.302 -12.798 -10.437 1.00 53.97 115 ILE A N 1
ATOM 898 C CA . ILE A 1 115 ? 0.543 -11.591 -10.550 1.00 53.97 115 ILE A CA 1
ATOM 899 C C . ILE A 1 115 ? 0.071 -10.727 -11.733 1.00 53.97 115 ILE A C 1
ATOM 901 O O . ILE A 1 115 ? 0.423 -10.969 -12.883 1.00 53.97 115 ILE A O 1
ATOM 905 N N . ASP A 1 116 ? -0.746 -9.716 -11.465 1.00 52.75 116 ASP A N 1
ATOM 906 C CA . ASP A 1 116 ? -1.214 -8.735 -12.447 1.00 52.75 116 ASP A CA 1
ATOM 907 C C . ASP A 1 116 ? -0.420 -7.427 -12.376 1.00 52.75 116 ASP A C 1
ATOM 909 O O . ASP A 1 116 ? -0.480 -6.614 -13.296 1.00 52.75 116 ASP A O 1
ATOM 913 N N . ARG A 1 117 ? 0.336 -7.236 -11.291 1.00 61.41 117 ARG A N 1
ATOM 914 C CA . ARG A 1 117 ? 1.153 -6.059 -11.001 1.00 61.41 117 ARG A CA 1
ATOM 915 C C . ARG A 1 117 ? 2.408 -6.480 -10.250 1.00 61.41 117 ARG A C 1
ATOM 917 O O . ARG A 1 117 ? 2.355 -7.369 -9.399 1.00 61.41 117 ARG A O 1
ATOM 924 N N . ILE A 1 118 ? 3.521 -5.825 -10.555 1.00 63.03 118 ILE A N 1
ATOM 925 C CA . ILE A 1 118 ? 4.774 -5.991 -9.821 1.00 63.03 118 ILE A CA 1
ATOM 926 C C . ILE A 1 118 ? 4.875 -4.795 -8.884 1.00 63.03 118 ILE A C 1
ATOM 928 O O . ILE A 1 118 ? 4.941 -3.651 -9.331 1.00 63.03 118 ILE A O 1
ATOM 932 N N . TYR A 1 119 ? 4.808 -5.068 -7.585 1.00 61.66 119 TYR A N 1
ATOM 933 C CA . TYR A 1 119 ? 4.916 -4.048 -6.556 1.00 61.66 119 TYR A CA 1
ATOM 934 C C . TYR A 1 119 ? 6.326 -4.066 -5.992 1.00 61.66 119 TYR A C 1
ATOM 936 O O . TYR A 1 119 ? 6.811 -5.107 -5.556 1.00 61.66 119 TYR A O 1
ATOM 944 N N . LEU A 1 120 ? 6.944 -2.896 -5.967 1.00 58.56 120 LEU A N 1
ATOM 945 C CA . LEU A 1 120 ? 8.096 -2.619 -5.130 1.00 58.56 120 LEU A CA 1
ATOM 946 C C . LEU A 1 120 ? 7.537 -1.964 -3.865 1.00 58.56 120 LEU A C 1
ATOM 948 O O . LEU A 1 120 ? 7.013 -0.850 -3.961 1.00 58.56 120 LEU A O 1
ATOM 952 N N . PRO A 1 121 ? 7.529 -2.652 -2.708 1.00 56.47 121 PRO A N 1
ATOM 953 C CA . PRO A 1 121 ? 7.129 -2.005 -1.466 1.00 56.47 121 PRO A CA 1
ATOM 954 C C . PRO A 1 121 ? 7.941 -0.713 -1.230 1.00 56.47 121 PRO A C 1
ATOM 956 O O . PRO A 1 121 ? 9.025 -0.512 -1.759 1.00 56.47 121 PRO A O 1
ATOM 959 N N . THR A 1 122 ? 7.444 0.212 -0.426 1.00 54.31 122 THR A N 1
ATOM 960 C CA . THR A 1 122 ? 8.269 1.357 0.016 1.00 54.31 122 THR A CA 1
ATOM 961 C C . THR A 1 122 ? 8.758 1.132 1.445 1.00 54.31 122 THR A C 1
ATOM 963 O O . THR A 1 122 ? 8.963 2.079 2.204 1.00 54.31 122 THR A O 1
ATOM 966 N N . ASP A 1 123 ? 8.794 -0.130 1.869 1.00 49.59 123 ASP A N 1
ATOM 967 C CA . ASP A 1 123 ? 9.127 -0.571 3.211 1.00 49.59 123 ASP A CA 1
ATOM 968 C C . ASP A 1 123 ? 9.746 -1.973 3.245 1.00 49.59 123 ASP A C 1
ATOM 970 O O . ASP A 1 123 ? 9.569 -2.786 2.339 1.00 49.59 123 ASP A O 1
ATOM 974 N N . GLY A 1 124 ? 10.479 -2.239 4.327 1.00 57.78 124 GLY A N 1
ATOM 975 C CA . GLY A 1 124 ? 11.210 -3.484 4.551 1.00 57.78 124 GLY A CA 1
ATOM 976 C C . GLY A 1 124 ? 12.720 -3.328 4.373 1.00 57.78 124 GLY A C 1
ATOM 977 O O . GLY A 1 124 ? 13.192 -2.369 3.767 1.00 57.78 124 GLY A O 1
ATOM 978 N N . ASP A 1 125 ? 13.458 -4.301 4.902 1.00 56.38 125 ASP A N 1
ATOM 979 C CA . ASP A 1 125 ? 14.926 -4.295 4.992 1.00 56.38 125 ASP A CA 1
ATOM 980 C C . ASP A 1 125 ? 15.605 -4.217 3.610 1.00 56.38 125 ASP A C 1
ATOM 982 O O . ASP A 1 125 ? 16.714 -3.711 3.470 1.00 56.38 125 ASP A O 1
ATOM 986 N N . TRP A 1 126 ? 14.922 -4.662 2.549 1.00 63.47 126 TRP A N 1
ATOM 987 C CA . TRP A 1 126 ? 15.428 -4.545 1.180 1.00 63.47 126 TRP A CA 1
ATOM 988 C C . TRP A 1 126 ? 15.453 -3.092 0.683 1.00 63.47 126 TRP A C 1
ATOM 990 O O . TRP A 1 126 ? 16.316 -2.757 -0.121 1.00 63.47 126 TRP A O 1
ATOM 1000 N N . PHE A 1 127 ? 14.536 -2.230 1.152 1.00 61.03 127 PHE A N 1
ATOM 1001 C CA . PHE A 1 127 ? 14.530 -0.812 0.784 1.00 61.03 127 PHE A CA 1
ATOM 1002 C C . PHE A 1 127 ? 15.731 -0.098 1.404 1.00 61.03 127 PHE A C 1
ATOM 1004 O O . PHE A 1 127 ? 16.272 0.834 0.823 1.00 61.03 127 PHE A O 1
ATOM 1011 N N . GLU A 1 128 ? 16.188 -0.563 2.567 1.00 61.56 128 GLU A N 1
ATOM 1012 C CA . GLU A 1 128 ? 17.418 -0.067 3.176 1.00 61.56 128 GLU A CA 1
ATOM 1013 C C . GLU A 1 128 ? 18.639 -0.426 2.315 1.00 61.56 128 GLU A C 1
ATOM 1015 O O . GLU A 1 128 ? 19.577 0.362 2.230 1.00 61.56 128 GLU A O 1
ATOM 1020 N N . ALA A 1 129 ? 18.607 -1.570 1.621 1.00 62.59 129 ALA A N 1
ATOM 1021 C CA . ALA A 1 129 ? 19.649 -1.985 0.682 1.00 62.59 129 ALA A CA 1
ATOM 1022 C C . ALA A 1 129 ? 19.636 -1.208 -0.649 1.00 62.59 129 ALA A C 1
ATOM 1024 O O . ALA A 1 129 ? 20.502 -1.454 -1.488 1.00 62.59 129 ALA A O 1
ATOM 1025 N N . VAL A 1 130 ? 18.684 -0.292 -0.864 1.00 66.38 130 VAL A N 1
ATOM 1026 C CA . VAL A 1 130 ? 18.617 0.555 -2.062 1.00 66.38 130 VAL A CA 1
ATOM 1027 C C . VAL A 1 130 ? 19.641 1.683 -1.969 1.00 66.38 130 VAL A C 1
ATOM 1029 O O . VAL A 1 130 ? 19.543 2.557 -1.110 1.00 66.38 130 VAL A O 1
ATOM 1032 N N . GLU A 1 131 ? 20.608 1.687 -2.885 1.00 67.56 131 GLU A N 1
ATOM 1033 C CA . GLU A 1 131 ? 21.605 2.756 -3.016 1.00 67.56 131 GLU A CA 1
ATOM 1034 C C . GLU A 1 131 ? 21.059 3.889 -3.887 1.00 67.56 131 GLU A C 1
ATOM 1036 O O . GLU A 1 131 ? 21.144 5.063 -3.529 1.00 67.56 131 GLU A O 1
ATOM 1041 N N . VAL A 1 132 ? 20.454 3.523 -5.020 1.00 70.56 132 VAL A N 1
ATOM 1042 C CA . VAL A 1 132 ? 19.939 4.468 -6.009 1.00 70.56 132 VAL A CA 1
ATOM 1043 C C . VAL A 1 132 ? 18.591 3.983 -6.527 1.00 70.56 132 VAL A C 1
ATOM 1045 O O . VAL A 1 132 ? 18.436 2.825 -6.915 1.00 70.56 132 VAL A O 1
ATOM 1048 N N . ILE A 1 133 ? 17.623 4.896 -6.559 1.00 70.38 133 ILE A N 1
ATOM 1049 C CA . ILE A 1 133 ? 16.407 4.761 -7.361 1.00 70.38 133 ILE A CA 1
ATOM 1050 C C . ILE A 1 133 ? 16.534 5.788 -8.472 1.00 70.38 133 ILE A C 1
ATOM 1052 O O . ILE A 1 133 ? 16.514 6.987 -8.198 1.00 70.38 133 ILE A O 1
ATOM 1056 N N . ASP A 1 134 ? 16.667 5.314 -9.703 1.00 73.38 134 ASP A N 1
ATOM 1057 C CA . ASP A 1 134 ? 16.593 6.162 -10.881 1.00 73.38 134 ASP A CA 1
ATOM 1058 C C . ASP A 1 134 ? 15.228 5.985 -11.545 1.00 73.38 134 ASP A C 1
ATOM 1060 O O . ASP A 1 134 ? 14.713 4.878 -11.732 1.00 73.38 134 ASP A O 1
ATOM 1064 N N . HIS A 1 135 ? 14.614 7.114 -11.856 1.00 68.44 135 HIS A N 1
ATOM 1065 C CA . HIS A 1 135 ? 13.332 7.182 -12.518 1.00 68.44 135 HIS A CA 1
ATOM 1066 C C . HIS A 1 135 ? 13.505 8.120 -13.699 1.00 68.44 135 HIS A C 1
ATOM 1068 O O . HIS A 1 135 ? 13.718 9.317 -13.516 1.00 68.44 135 HIS A O 1
ATOM 1074 N N . GLN A 1 136 ? 13.322 7.616 -14.920 1.00 63.69 136 GLN A N 1
ATOM 1075 C CA . GLN A 1 136 ? 13.513 8.418 -16.135 1.00 63.69 136 GLN A CA 1
ATOM 1076 C C . GLN A 1 136 ? 12.368 9.421 -16.393 1.00 63.69 136 GLN A C 1
ATOM 1078 O O . GLN A 1 136 ? 12.038 9.715 -17.539 1.00 63.69 136 GLN A O 1
ATOM 1083 N N . ALA A 1 137 ? 11.722 9.949 -15.345 1.00 51.69 137 ALA A N 1
ATOM 1084 C CA . ALA A 1 137 ? 10.634 10.915 -15.474 1.00 51.69 137 ALA A CA 1
ATOM 1085 C C . ALA A 1 137 ? 11.190 12.264 -15.923 1.00 51.69 137 ALA A C 1
ATOM 1087 O O . ALA A 1 137 ? 11.574 13.090 -15.105 1.00 51.69 137 ALA A O 1
ATOM 1088 N N . GLN A 1 138 ? 11.154 12.516 -17.228 1.00 43.78 138 GLN A N 1
ATOM 1089 C CA . GLN A 1 138 ? 11.199 13.887 -17.741 1.00 43.78 138 GLN A CA 1
ATOM 1090 C C . GLN A 1 138 ? 9.865 14.620 -17.485 1.00 43.78 138 GLN A C 1
ATOM 1092 O O . GLN A 1 138 ? 9.833 15.845 -17.451 1.00 43.78 138 GLN A O 1
ATOM 1097 N N . TYR A 1 139 ? 8.778 13.872 -17.237 1.00 41.88 139 TYR A N 1
ATOM 1098 C CA . TYR A 1 139 ? 7.440 14.384 -16.927 1.00 41.88 139 TYR A CA 1
ATOM 1099 C C . TYR A 1 139 ? 6.820 13.588 -15.768 1.00 41.88 139 TYR A C 1
ATOM 1101 O O . TYR A 1 139 ? 6.840 12.358 -15.764 1.00 41.88 139 TYR A O 1
ATOM 1109 N N . THR A 1 140 ? 6.257 14.282 -14.780 1.00 42.09 140 THR A N 1
ATOM 1110 C CA . THR A 1 140 ? 5.872 13.744 -13.459 1.00 42.09 140 THR A CA 1
ATOM 1111 C C . THR A 1 140 ? 4.576 12.917 -13.419 1.00 42.09 140 THR A C 1
ATOM 1113 O O . THR A 1 140 ? 4.157 12.526 -12.333 1.00 42.09 140 THR A O 1
ATOM 1116 N N . ILE A 1 141 ? 3.924 12.645 -14.560 1.00 49.69 141 ILE A N 1
ATOM 1117 C CA . ILE A 1 141 ? 2.544 12.101 -14.593 1.00 49.69 141 ILE A CA 1
ATOM 1118 C C . ILE A 1 141 ? 2.392 10.851 -15.492 1.00 49.69 141 ILE A C 1
ATOM 1120 O O . ILE A 1 141 ? 1.302 10.302 -15.597 1.00 49.69 141 ILE A O 1
ATOM 1124 N N . SER A 1 142 ? 3.455 10.348 -16.130 1.00 51.59 142 SER A N 1
ATOM 1125 C CA . SER A 1 142 ? 3.355 9.129 -16.956 1.00 51.59 142 SER A CA 1
ATOM 1126 C C . SER A 1 142 ? 3.600 7.865 -16.129 1.00 51.59 142 SER A C 1
ATOM 1128 O O . SER A 1 142 ? 4.615 7.756 -15.443 1.00 51.59 142 SER A O 1
ATOM 1130 N N . ASP A 1 143 ? 2.702 6.888 -16.229 1.00 60.97 143 ASP A N 1
ATOM 1131 C CA . ASP A 1 143 ? 2.833 5.553 -15.639 1.00 60.97 143 ASP A CA 1
ATOM 1132 C C . ASP A 1 143 ? 3.604 4.571 -16.537 1.00 60.97 143 ASP A C 1
ATOM 1134 O O . ASP A 1 143 ? 3.931 3.477 -16.086 1.00 60.97 143 ASP A O 1
ATOM 1138 N N . HIS A 1 144 ? 3.961 4.967 -17.767 1.00 75.75 144 HIS A N 1
ATOM 1139 C CA . HIS A 1 144 ? 4.717 4.166 -18.745 1.00 75.75 144 HIS A CA 1
ATOM 1140 C C . HIS A 1 144 ? 6.246 4.339 -18.660 1.00 75.75 144 HIS A C 1
ATOM 1142 O O . HIS A 1 144 ? 6.978 4.144 -19.639 1.00 75.75 144 HIS A O 1
ATOM 1148 N N . MET A 1 145 ? 6.741 4.751 -17.495 1.00 77.31 145 MET A N 1
ATOM 1149 C CA . MET A 1 145 ? 8.146 5.095 -17.301 1.00 77.31 145 MET A CA 1
ATOM 1150 C C . MET A 1 145 ? 8.964 3.909 -16.798 1.00 77.31 145 MET A C 1
ATOM 1152 O O . MET A 1 145 ? 8.473 3.023 -16.094 1.00 77.31 145 MET A O 1
ATOM 1156 N N . LEU A 1 146 ? 10.236 3.905 -17.189 1.00 83.75 146 LEU A N 1
ATOM 1157 C CA . LEU A 1 146 ? 11.229 2.979 -16.677 1.00 83.75 146 LEU A CA 1
ATOM 1158 C C . LEU A 1 146 ? 11.676 3.430 -15.283 1.00 83.75 146 LEU A C 1
ATOM 1160 O O . LEU A 1 146 ? 12.069 4.582 -15.082 1.00 83.75 146 LEU A O 1
ATOM 1164 N N . VAL A 1 147 ? 11.656 2.481 -14.354 1.00 83.31 147 VAL A N 1
ATOM 1165 C CA . VAL A 1 147 ? 12.205 2.615 -13.007 1.00 83.31 147 VAL A CA 1
ATOM 1166 C C . VAL A 1 147 ? 13.340 1.617 -12.855 1.00 83.31 147 VAL A C 1
ATOM 1168 O O . VAL A 1 147 ? 13.145 0.418 -13.069 1.00 83.31 147 VAL A O 1
ATOM 1171 N N . THR A 1 148 ? 14.512 2.094 -12.460 1.00 85.00 148 THR A N 1
ATOM 1172 C CA . THR A 1 148 ? 15.675 1.262 -12.148 1.00 85.00 148 THR A CA 1
ATOM 1173 C C . THR A 1 148 ? 16.088 1.452 -10.700 1.00 85.00 148 THR A C 1
ATOM 1175 O O . THR A 1 148 ? 16.084 2.559 -10.170 1.00 85.00 148 THR A O 1
ATOM 1178 N N . ILE A 1 149 ? 16.425 0.350 -10.045 1.00 82.75 149 ILE A N 1
ATOM 1179 C CA . ILE A 1 149 ? 16.812 0.307 -8.641 1.00 82.75 149 ILE A CA 1
ATOM 1180 C C . ILE A 1 149 ? 18.129 -0.444 -8.553 1.00 82.75 149 ILE A C 1
ATOM 1182 O O . ILE A 1 149 ? 18.201 -1.602 -8.965 1.00 82.75 149 ILE A O 1
ATOM 1186 N N . ASP A 1 150 ? 19.142 0.201 -7.985 1.00 81.81 150 ASP A N 1
ATOM 1187 C CA . ASP A 1 150 ? 20.417 -0.426 -7.660 1.00 81.81 150 ASP A CA 1
ATOM 1188 C C . ASP A 1 150 ? 20.448 -0.759 -6.165 1.00 81.81 150 ASP A C 1
ATOM 1190 O O . ASP A 1 150 ? 20.367 0.118 -5.300 1.00 81.81 150 ASP A O 1
ATOM 1194 N N . LEU A 1 151 ? 20.526 -2.057 -5.870 1.00 77.38 151 LEU A N 1
ATOM 1195 C CA . LEU A 1 151 ? 20.587 -2.611 -4.522 1.00 77.38 151 LEU A CA 1
ATOM 1196 C C . LEU A 1 151 ? 22.013 -3.059 -4.193 1.00 77.38 151 LEU A C 1
ATOM 1198 O O . LEU A 1 151 ? 22.680 -3.672 -5.022 1.00 77.38 151 LEU A O 1
ATOM 1202 N N . VAL A 1 152 ? 22.465 -2.842 -2.965 1.00 73.31 152 VAL A N 1
ATOM 1203 C CA . VAL A 1 152 ? 23.763 -3.310 -2.464 1.00 73.31 152 VAL A CA 1
ATOM 1204 C C . VAL A 1 152 ? 23.535 -4.574 -1.638 1.00 73.31 152 VAL A C 1
ATOM 1206 O O . VAL A 1 152 ? 23.058 -4.523 -0.505 1.00 73.31 152 VAL A O 1
ATOM 1209 N N . LEU A 1 153 ? 23.869 -5.736 -2.201 1.00 67.19 153 LEU A N 1
ATOM 1210 C CA . LEU A 1 153 ? 23.739 -7.022 -1.521 1.00 67.19 153 LEU A CA 1
ATOM 1211 C C . LEU A 1 153 ? 24.932 -7.271 -0.594 1.00 67.19 153 LEU A C 1
ATOM 1213 O O . LEU A 1 153 ? 26.090 -7.125 -0.986 1.00 67.19 153 LEU A O 1
ATOM 1217 N N . GLY A 1 154 ? 24.646 -7.699 0.637 1.00 56.41 154 GLY A N 1
ATOM 1218 C CA . GLY A 1 154 ? 25.666 -8.115 1.607 1.00 56.41 154 GLY A CA 1
ATOM 1219 C C . GLY A 1 154 ? 26.382 -6.972 2.331 1.00 56.41 154 GLY A C 1
ATOM 1220 O O . GLY A 1 154 ? 27.185 -7.231 3.226 1.00 56.41 154 GLY A O 1
ATOM 1221 N N . GLY A 1 155 ? 26.070 -5.713 2.010 1.00 55.41 155 GLY A N 1
ATOM 1222 C CA . GLY A 1 155 ? 26.513 -4.579 2.811 1.00 55.41 155 GLY A CA 1
ATOM 1223 C C . GLY A 1 155 ? 25.838 -4.603 4.182 1.00 55.41 155 GLY A C 1
ATOM 1224 O O . GLY A 1 155 ? 24.611 -4.660 4.273 1.00 55.41 155 GLY A O 1
ATOM 1225 N N . ARG A 1 156 ? 26.614 -4.524 5.272 1.00 51.84 156 ARG A N 1
ATOM 1226 C CA . ARG A 1 156 ? 26.044 -4.042 6.536 1.00 51.84 156 ARG A CA 1
ATOM 1227 C C . ARG A 1 156 ? 25.590 -2.618 6.265 1.00 51.84 156 ARG A C 1
ATOM 1229 O O . ARG A 1 156 ? 26.428 -1.749 6.037 1.00 51.84 156 ARG A O 1
ATOM 1236 N N . LEU A 1 157 ? 24.281 -2.402 6.288 1.00 52.19 157 LEU A N 1
ATOM 1237 C CA . LEU A 1 157 ? 23.713 -1.064 6.250 1.00 52.19 157 LEU A CA 1
ATOM 1238 C C . LEU A 1 157 ? 24.443 -0.206 7.283 1.00 52.19 157 LEU A C 1
ATOM 1240 O O . LEU A 1 157 ? 24.631 -0.677 8.416 1.00 52.19 157 LEU A O 1
ATOM 1244 N N . PRO A 1 158 ? 24.897 1.008 6.925 1.00 49.12 158 PRO A N 1
ATOM 1245 C CA . PRO A 1 158 ? 25.510 1.894 7.893 1.00 49.12 158 PRO A CA 1
ATOM 1246 C C . PRO A 1 158 ? 24.515 2.078 9.037 1.00 49.12 158 PRO A C 1
ATOM 1248 O O . PRO A 1 158 ? 23.432 2.642 8.854 1.00 49.12 158 PRO A O 1
ATOM 1251 N N . ARG A 1 159 ? 24.843 1.527 10.212 1.00 42.53 159 ARG A N 1
ATOM 1252 C CA . ARG A 1 159 ? 24.008 1.657 11.407 1.00 42.53 159 ARG A CA 1
ATOM 1253 C C . ARG A 1 159 ? 23.806 3.151 11.637 1.00 42.53 159 ARG A C 1
ATOM 1255 O O . ARG A 1 159 ? 24.755 3.840 11.990 1.00 42.53 159 ARG A O 1
ATOM 1262 N N . GLY A 1 160 ? 22.593 3.650 11.414 1.00 46.31 160 GLY A N 1
ATOM 1263 C CA . GLY A 1 160 ? 22.273 5.060 11.638 1.00 46.31 160 GLY A CA 1
ATOM 1264 C C . GLY A 1 160 ? 21.765 5.846 10.433 1.00 46.31 160 GLY A C 1
ATOM 1265 O O . GLY A 1 160 ? 21.337 6.981 10.646 1.00 46.31 160 GLY A O 1
ATOM 1266 N N . ILE A 1 161 ? 21.696 5.281 9.217 1.00 45.62 161 ILE A N 1
ATOM 1267 C CA . ILE A 1 161 ? 20.885 5.900 8.153 1.00 45.62 161 ILE A CA 1
ATOM 1268 C C . ILE A 1 161 ? 19.412 5.691 8.512 1.00 45.62 161 ILE A C 1
ATOM 1270 O O . ILE A 1 161 ? 18.757 4.736 8.104 1.00 45.62 161 ILE A O 1
ATOM 1274 N N . LYS A 1 162 ? 18.878 6.601 9.332 1.00 46.09 162 LYS A N 1
ATOM 1275 C CA . LYS A 1 162 ? 17.439 6.777 9.498 1.00 46.09 162 LYS A CA 1
ATOM 1276 C C . LYS A 1 162 ? 16.92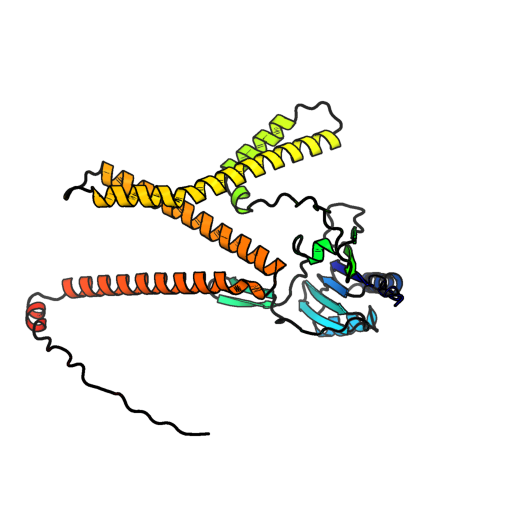4 7.331 8.178 1.00 46.09 162 LYS A C 1
ATOM 1278 O O . LYS A 1 162 ? 16.850 8.550 8.012 1.00 46.09 162 LYS A O 1
ATOM 1283 N N . PHE A 1 163 ? 16.587 6.460 7.229 1.00 46.41 163 PHE A N 1
ATOM 1284 C CA . PHE A 1 163 ? 15.794 6.897 6.089 1.00 46.41 163 PHE A CA 1
ATOM 1285 C C . PHE A 1 163 ? 14.585 7.658 6.632 1.00 46.41 163 PHE A C 1
ATOM 1287 O O . PHE A 1 163 ? 13.960 7.239 7.615 1.00 46.41 163 PHE A O 1
ATOM 1294 N N . LYS A 1 164 ? 14.294 8.821 6.036 1.00 48.31 164 LYS A N 1
ATOM 1295 C CA . LYS A 1 164 ? 13.074 9.570 6.335 1.00 48.31 164 LYS A CA 1
ATOM 1296 C C . LYS A 1 164 ? 11.917 8.635 6.018 1.00 48.31 164 LYS A C 1
ATOM 1298 O O . LYS A 1 164 ? 11.532 8.512 4.861 1.00 48.31 164 LYS A O 1
ATOM 1303 N N . LEU A 1 165 ? 11.389 7.964 7.042 1.00 51.25 165 LEU A N 1
ATOM 1304 C CA . LEU A 1 165 ? 10.163 7.193 6.937 1.00 51.25 165 LEU A CA 1
ATOM 1305 C C . LEU A 1 165 ? 9.134 8.133 6.324 1.00 51.25 165 LEU A C 1
ATOM 1307 O O . LEU A 1 165 ? 8.749 9.133 6.942 1.00 51.25 165 LEU A O 1
ATOM 1311 N N . TYR A 1 166 ? 8.752 7.854 5.078 1.00 57.19 166 TYR A N 1
ATOM 1312 C CA . TYR A 1 166 ? 7.683 8.587 4.431 1.00 57.19 166 TYR A CA 1
ATOM 1313 C C . TYR A 1 166 ? 6.485 8.552 5.369 1.00 57.19 166 TYR A C 1
ATOM 1315 O O . TYR A 1 166 ? 6.188 7.531 5.998 1.00 57.19 166 TYR A O 1
ATOM 1323 N N . PHE A 1 167 ? 5.838 9.700 5.527 1.00 62.44 167 PHE A N 1
ATOM 1324 C CA . PHE A 1 167 ? 4.681 9.788 6.392 1.00 62.44 167 PHE A CA 1
ATOM 1325 C C . PHE A 1 167 ? 3.591 8.847 5.854 1.00 62.44 167 PHE A C 1
ATOM 1327 O O . PHE A 1 167 ? 3.013 9.094 4.799 1.00 62.44 167 PHE A O 1
ATOM 1334 N N . LYS A 1 168 ? 3.343 7.748 6.573 1.00 69.38 168 LYS A N 1
ATOM 1335 C CA . LYS A 1 168 ? 2.299 6.774 6.247 1.00 69.38 168 LYS A CA 1
ATOM 1336 C C . LYS A 1 168 ? 1.019 7.150 6.979 1.00 69.38 168 LYS A C 1
ATOM 1338 O O . LYS A 1 168 ? 0.955 7.032 8.205 1.00 69.38 168 LYS A O 1
ATOM 1343 N N . PHE A 1 169 ? -0.012 7.524 6.234 1.00 73.44 169 PHE A N 1
ATOM 1344 C CA . PHE A 1 169 ? -1.343 7.759 6.786 1.00 73.44 169 PHE A CA 1
ATOM 1345 C C . PHE A 1 169 ? -2.303 6.613 6.465 1.00 73.44 169 PHE A C 1
ATOM 1347 O O . PHE A 1 169 ? -2.081 5.818 5.553 1.00 73.44 169 PHE A O 1
ATOM 1354 N N . ASP A 1 170 ? -3.369 6.510 7.256 1.00 73.94 170 ASP A N 1
ATOM 1355 C CA . ASP A 1 170 ? -4.464 5.584 6.982 1.00 73.94 170 ASP A CA 1
ATOM 1356 C C . ASP A 1 170 ? -5.337 6.149 5.858 1.00 73.94 170 ASP A C 1
ATOM 1358 O O . ASP A 1 170 ? -5.920 7.220 6.008 1.00 73.94 170 ASP A O 1
ATOM 1362 N N . ALA A 1 171 ? -5.460 5.420 4.748 1.00 77.69 171 ALA A N 1
ATOM 1363 C CA . ALA A 1 171 ? -6.308 5.818 3.628 1.00 77.69 171 ALA A CA 1
ATOM 1364 C C . ALA A 1 171 ? -7.778 6.015 4.038 1.00 77.69 171 ALA A C 1
ATOM 1366 O O . ALA A 1 171 ? -8.486 6.795 3.409 1.00 77.69 171 ALA A O 1
ATOM 1367 N N . HIS A 1 172 ? -8.245 5.355 5.105 1.00 77.06 172 HIS A N 1
ATOM 1368 C CA . HIS A 1 172 ? -9.603 5.562 5.599 1.00 77.06 172 HIS A CA 1
ATOM 1369 C C . HIS A 1 172 ? -9.822 6.963 6.186 1.00 77.06 172 HIS A C 1
ATOM 1371 O O . HIS A 1 172 ? -10.946 7.451 6.108 1.00 77.06 172 HIS A O 1
ATOM 1377 N N . LEU A 1 173 ? -8.778 7.632 6.696 1.00 84.38 173 LEU A N 1
ATOM 1378 C CA . LEU A 1 173 ? -8.885 9.032 7.124 1.00 84.38 173 LEU A CA 1
ATOM 1379 C C . LEU A 1 173 ? -9.341 9.917 5.961 1.00 84.38 173 LEU A C 1
ATOM 1381 O O . LEU A 1 173 ? -10.203 10.759 6.145 1.00 84.38 173 LEU A O 1
ATOM 1385 N N . MET A 1 174 ? -8.854 9.665 4.745 1.00 83.06 174 MET A N 1
ATOM 1386 C CA . MET A 1 174 ? -9.249 10.444 3.563 1.00 83.06 174 MET A CA 1
ATOM 1387 C C . MET A 1 174 ? -10.702 10.215 3.134 1.00 83.06 174 MET A C 1
ATOM 1389 O O . MET A 1 174 ? -11.240 11.010 2.372 1.00 83.06 174 MET A O 1
ATOM 1393 N N . ALA A 1 175 ? -11.343 9.141 3.602 1.00 82.94 175 ALA A N 1
ATOM 1394 C CA . ALA A 1 175 ? -12.754 8.879 3.331 1.00 82.94 175 ALA A CA 1
ATOM 1395 C C . ALA A 1 175 ? -13.694 9.613 4.305 1.00 82.94 175 ALA A C 1
ATOM 1397 O O . ALA A 1 175 ? -14.909 9.535 4.138 1.00 82.94 175 ALA A O 1
ATOM 1398 N N . GLN A 1 176 ? -13.156 10.270 5.337 1.00 85.88 176 GLN A N 1
ATOM 1399 C CA . GLN A 1 176 ? -13.934 11.015 6.324 1.00 85.88 176 GLN A CA 1
ATOM 1400 C C . GLN A 1 176 ? -14.139 12.457 5.832 1.00 85.88 176 GLN A C 1
ATOM 1402 O O . GLN A 1 176 ? -13.147 13.158 5.601 1.00 85.88 176 GLN A O 1
ATOM 1407 N N . PRO A 1 177 ? -15.390 12.926 5.660 1.00 91.12 177 PRO A N 1
ATOM 1408 C CA . PRO A 1 177 ? -15.665 14.287 5.200 1.00 91.12 177 PRO A CA 1
ATOM 1409 C C . PRO A 1 177 ? -15.014 15.357 6.082 1.00 91.12 177 PRO A C 1
ATOM 1411 O O . PRO A 1 177 ? -14.515 16.359 5.578 1.00 91.12 177 PRO A O 1
ATOM 1414 N N . GLU A 1 178 ? -14.950 15.118 7.392 1.00 92.25 178 GLU A N 1
ATOM 1415 C CA . GLU A 1 178 ? -14.368 16.035 8.373 1.00 92.25 178 GLU A CA 1
ATOM 1416 C C . GLU A 1 178 ? -12.859 16.207 8.155 1.00 92.25 178 GLU A C 1
ATOM 1418 O O . GLU A 1 178 ? -12.324 17.313 8.266 1.00 92.25 178 GLU A O 1
ATOM 1423 N N . VAL A 1 179 ? -12.171 15.122 7.787 1.00 91.38 179 VAL A N 1
ATOM 1424 C CA . VAL A 1 179 ? -10.748 15.155 7.431 1.00 91.38 179 VAL A CA 1
ATOM 1425 C C . VAL A 1 179 ? -10.551 15.960 6.155 1.00 91.38 179 VAL A C 1
ATOM 1427 O O . VAL A 1 179 ? -9.671 16.816 6.116 1.00 91.38 179 VAL A O 1
ATOM 1430 N N . HIS A 1 180 ? -11.384 15.744 5.135 1.00 92.25 180 HIS A N 1
ATOM 1431 C CA . HIS A 1 180 ? -11.284 16.486 3.880 1.00 92.25 180 HIS A CA 1
ATOM 1432 C C . HIS A 1 180 ? -11.476 17.993 4.095 1.00 92.25 180 HIS A C 1
ATOM 1434 O O . HIS A 1 180 ? -10.651 18.787 3.643 1.00 92.25 180 HIS A O 1
ATOM 1440 N N . SER A 1 181 ? -12.511 18.385 4.843 1.00 94.81 181 SER A N 1
ATOM 1441 C CA . SER A 1 181 ? -12.761 19.785 5.202 1.00 94.81 181 SER A CA 1
ATOM 1442 C C . SER A 1 181 ? -11.591 20.387 5.976 1.00 94.81 181 SER A C 1
ATOM 1444 O O . SER A 1 181 ? -11.131 21.477 5.649 1.00 94.81 181 SER A O 1
ATOM 1446 N N . SER A 1 182 ? -11.045 19.652 6.946 1.00 94.94 182 SER A N 1
ATOM 1447 C CA . SER A 1 182 ? -9.913 20.132 7.737 1.00 94.94 182 SER A CA 1
ATOM 1448 C C . SER A 1 182 ? -8.629 20.285 6.916 1.00 94.94 182 SER A C 1
ATOM 1450 O O . SER A 1 182 ? -7.866 21.219 7.142 1.00 94.94 182 SER A O 1
ATOM 1452 N N . LEU A 1 183 ? -8.372 19.388 5.962 1.00 94.25 183 LEU A N 1
ATOM 1453 C CA . LEU A 1 183 ? -7.219 19.499 5.070 1.00 94.25 183 LEU A CA 1
ATOM 1454 C C . LEU A 1 183 ? -7.372 20.640 4.071 1.00 94.25 183 LEU A C 1
ATOM 1456 O O . LEU A 1 183 ? -6.392 21.330 3.802 1.00 94.25 183 LEU A O 1
ATOM 1460 N N . LYS A 1 184 ? -8.585 20.840 3.546 1.00 94.19 184 LYS A N 1
ATOM 1461 C CA . LYS A 1 184 ? -8.905 21.964 2.668 1.00 94.19 184 LYS A CA 1
ATOM 1462 C C . LYS A 1 184 ? -8.675 23.293 3.386 1.00 94.19 184 LYS A C 1
ATOM 1464 O O . LYS A 1 184 ? -7.971 24.138 2.850 1.00 94.19 184 LYS A O 1
ATOM 1469 N N . GLN A 1 185 ? -9.161 23.417 4.620 1.00 94.94 185 GLN A N 1
ATOM 1470 C CA . GLN A 1 185 ? -8.927 24.592 5.456 1.00 94.94 185 GLN A CA 1
ATOM 1471 C C . GLN A 1 185 ? -7.425 24.862 5.642 1.00 94.94 185 GLN A C 1
ATOM 1473 O O . GLN A 1 185 ? -6.957 25.948 5.330 1.00 94.94 185 GLN A O 1
ATOM 1478 N N . VAL A 1 186 ? -6.641 23.857 6.054 1.00 94.31 186 VAL A N 1
ATOM 1479 C CA . VAL A 1 186 ? -5.184 24.017 6.245 1.00 94.31 186 VAL A CA 1
ATOM 1480 C C . VAL A 1 186 ? -4.468 24.381 4.940 1.00 94.31 186 VAL A C 1
ATOM 1482 O O . VAL A 1 186 ? -3.477 25.111 4.951 1.00 94.31 186 VAL A O 1
ATOM 1485 N N . TRP A 1 187 ? -4.945 23.866 3.806 1.00 93.44 187 TRP A N 1
ATOM 1486 C CA . TRP A 1 187 ? -4.409 24.221 2.495 1.00 93.44 187 TRP A CA 1
ATOM 1487 C C . TRP A 1 187 ? -4.685 25.686 2.143 1.00 93.44 187 TRP A C 1
ATOM 1489 O O . TRP A 1 187 ? -3.779 26.365 1.660 1.00 93.44 187 TRP A O 1
ATOM 1499 N N . GLU A 1 188 ? -5.906 26.157 2.401 1.00 91.69 188 GLU A N 1
ATOM 1500 C CA . GLU A 1 188 ? -6.364 27.526 2.141 1.00 91.69 188 GLU A CA 1
ATOM 1501 C C . GLU A 1 188 ? -5.718 28.545 3.098 1.00 91.69 188 GLU A C 1
ATOM 1503 O O . GLU A 1 188 ? -5.304 29.619 2.674 1.00 91.69 188 GLU A O 1
ATOM 1508 N N . GLU A 1 189 ? -5.505 28.201 4.362 1.00 89.88 189 GLU A N 1
ATOM 1509 C CA . GLU A 1 189 ? -4.805 29.067 5.324 1.00 89.88 189 GLU A CA 1
ATOM 1510 C C . GLU A 1 189 ? -3.316 29.221 4.975 1.00 89.88 189 GLU A C 1
ATOM 1512 O O . GLU A 1 189 ? -2.710 30.274 5.157 1.00 89.88 189 GLU A O 1
ATOM 1517 N N . ALA A 1 190 ? -2.706 28.189 4.386 1.00 84.75 190 ALA A N 1
ATOM 1518 C CA . ALA A 1 190 ? -1.318 28.243 3.934 1.00 84.75 190 ALA A CA 1
ATOM 1519 C C . ALA A 1 190 ? -1.125 29.026 2.609 1.00 84.75 190 ALA A C 1
ATOM 1521 O O . ALA A 1 190 ? -0.021 29.034 2.053 1.00 84.75 190 ALA A O 1
ATOM 1522 N N . THR A 1 191 ? -2.175 29.674 2.090 1.00 69.88 191 THR A N 1
ATOM 1523 C CA . THR A 1 191 ? -2.192 30.417 0.812 1.00 69.88 191 THR A CA 1
ATOM 1524 C C . THR A 1 191 ? -1.672 31.847 0.934 1.00 69.88 191 THR A C 1
ATOM 1526 O O . THR A 1 191 ? -1.266 32.407 -0.077 1.00 69.88 191 THR A O 1
ATOM 1529 N N . GLU A 1 192 ? -1.604 32.416 2.141 1.00 66.56 192 GLU A N 1
ATOM 1530 C CA . GLU A 1 192 ? -1.243 33.829 2.381 1.00 66.56 192 GLU A CA 1
ATOM 1531 C C . GLU A 1 192 ? 0.248 34.167 2.160 1.00 66.56 192 GLU A C 1
ATOM 1533 O O . GLU A 1 192 ? 0.726 35.230 2.547 1.00 66.56 192 GLU A O 1
ATOM 1538 N N . CYS A 1 193 ? 1.018 33.279 1.529 1.00 61.69 193 CYS A N 1
ATOM 1539 C CA . CYS A 1 193 ? 2.429 33.518 1.249 1.00 61.69 193 CYS A CA 1
ATOM 1540 C C . CYS A 1 193 ? 2.607 34.191 -0.115 1.00 61.69 193 CYS A C 1
ATOM 1542 O O . CYS A 1 193 ? 2.320 33.582 -1.142 1.00 61.69 193 CYS A O 1
ATOM 1544 N N . THR A 1 194 ? 3.197 35.387 -0.126 1.00 70.25 194 THR A N 1
ATOM 1545 C CA . THR A 1 194 ? 3.742 36.085 -1.311 1.00 70.25 194 THR A CA 1
ATOM 1546 C C . THR A 1 194 ? 4.990 35.405 -1.903 1.00 70.25 194 THR A C 1
ATOM 1548 O O . THR A 1 194 ? 5.725 36.004 -2.685 1.00 70.25 194 THR A O 1
ATOM 1551 N N . ASP A 1 195 ? 5.245 34.150 -1.527 1.00 70.44 195 ASP A N 1
ATOM 1552 C CA . ASP A 1 195 ? 6.401 33.373 -1.953 1.00 70.44 195 ASP A CA 1
ATOM 1553 C C . ASP A 1 195 ? 6.261 32.861 -3.395 1.00 70.44 195 ASP A C 1
ATOM 1555 O O . ASP A 1 195 ? 5.163 32.681 -3.923 1.00 70.44 195 ASP A O 1
ATOM 1559 N N . ASP A 1 196 ? 7.409 32.525 -3.988 1.00 84.50 196 ASP A N 1
ATOM 1560 C CA . ASP A 1 196 ? 7.528 31.707 -5.199 1.00 84.50 196 ASP A CA 1
ATOM 1561 C C . ASP A 1 196 ? 6.542 30.507 -5.189 1.00 84.50 196 ASP A C 1
ATOM 1563 O O . ASP A 1 196 ? 6.489 29.774 -4.189 1.00 84.50 196 ASP A O 1
ATOM 1567 N N . PRO A 1 197 ? 5.781 30.256 -6.278 1.00 82.81 197 PRO A N 1
ATOM 1568 C CA . PRO A 1 197 ? 4.769 29.199 -6.346 1.00 82.81 197 PRO A CA 1
ATOM 1569 C C . PRO A 1 197 ? 5.237 27.812 -5.887 1.00 82.81 197 PRO A C 1
ATOM 1571 O O . PRO A 1 197 ? 4.467 27.074 -5.266 1.00 82.81 197 PRO A O 1
ATOM 1574 N N . ILE A 1 198 ? 6.499 27.451 -6.148 1.00 77.44 198 ILE A N 1
ATOM 1575 C CA . ILE A 1 198 ? 7.065 26.160 -5.731 1.00 77.44 198 ILE A CA 1
ATOM 1576 C C . ILE A 1 198 ? 7.222 26.110 -4.206 1.00 77.44 198 ILE A C 1
ATOM 1578 O O . ILE A 1 198 ? 6.819 25.134 -3.562 1.00 77.44 198 ILE A O 1
ATOM 1582 N N . LYS A 1 199 ? 7.756 27.174 -3.599 1.00 81.44 199 LYS A N 1
ATOM 1583 C CA . LYS A 1 199 ? 7.866 27.290 -2.136 1.00 81.44 199 LYS A CA 1
ATOM 1584 C C . LYS A 1 199 ? 6.492 27.299 -1.472 1.00 81.44 199 LYS A C 1
ATOM 1586 O O . LYS A 1 199 ? 6.296 26.578 -0.490 1.00 81.44 199 LYS A O 1
ATOM 1591 N N . ALA A 1 200 ? 5.533 28.031 -2.038 1.00 82.25 200 ALA A N 1
ATOM 1592 C CA . ALA A 1 200 ? 4.155 28.057 -1.558 1.00 82.25 200 ALA A CA 1
ATOM 1593 C C . ALA A 1 200 ? 3.530 26.650 -1.577 1.00 82.25 200 ALA A C 1
ATOM 1595 O O . ALA A 1 200 ? 2.990 26.200 -0.566 1.00 82.25 200 ALA A O 1
ATOM 1596 N N . TYR A 1 201 ? 3.681 25.902 -2.677 1.00 85.25 201 TYR A N 1
ATOM 1597 C CA . TYR A 1 201 ? 3.224 24.513 -2.767 1.00 85.25 201 TYR A CA 1
ATOM 1598 C C . TYR A 1 201 ? 3.851 23.623 -1.683 1.00 85.25 201 TYR A C 1
ATOM 1600 O O . TYR A 1 201 ? 3.141 22.902 -0.975 1.00 85.25 201 TYR A O 1
ATOM 1608 N N . HIS A 1 202 ? 5.173 23.691 -1.502 1.00 82.81 202 HIS A N 1
ATOM 1609 C CA . HIS A 1 202 ? 5.860 22.900 -0.480 1.00 82.81 202 HIS A CA 1
ATOM 1610 C C . HIS A 1 202 ? 5.407 23.244 0.941 1.00 82.81 202 HIS A C 1
ATOM 1612 O O . HIS A 1 202 ? 5.240 22.332 1.756 1.00 82.81 202 HIS A O 1
ATOM 1618 N N . LYS A 1 203 ? 5.162 24.527 1.233 1.00 86.31 203 LYS A N 1
ATOM 1619 C CA . LYS A 1 203 ? 4.637 24.984 2.525 1.00 86.31 203 LYS A CA 1
ATOM 1620 C C . LYS A 1 203 ? 3.243 24.414 2.788 1.00 86.31 203 LYS A C 1
ATOM 1622 O O . LYS A 1 203 ? 3.024 23.819 3.844 1.00 86.31 203 LYS A O 1
ATOM 1627 N N . ARG A 1 204 ? 2.334 24.501 1.811 1.00 88.94 204 ARG A N 1
ATOM 1628 C CA . ARG A 1 204 ? 0.981 23.926 1.919 1.00 88.94 204 ARG A CA 1
ATOM 1629 C C . ARG A 1 204 ? 1.021 22.412 2.119 1.00 88.94 204 ARG A C 1
ATOM 1631 O O . ARG A 1 204 ? 0.354 21.876 3.003 1.00 88.94 204 ARG A O 1
ATOM 1638 N N . TRP A 1 205 ? 1.867 21.715 1.361 1.00 88.06 205 TRP A N 1
ATOM 1639 C CA . TRP A 1 205 ? 2.059 20.273 1.512 1.00 88.06 205 TRP A CA 1
ATOM 1640 C C . TRP A 1 205 ? 2.609 19.892 2.892 1.00 88.06 205 TRP A C 1
ATOM 1642 O O . TRP A 1 205 ? 2.177 18.900 3.486 1.00 88.06 205 TRP A O 1
ATOM 1652 N N . ALA A 1 206 ? 3.554 20.669 3.428 1.00 88.56 206 ALA A N 1
ATOM 1653 C CA . ALA A 1 206 ? 4.086 20.457 4.769 1.00 88.56 206 ALA A CA 1
ATOM 1654 C C . ALA A 1 206 ? 3.000 20.646 5.841 1.00 88.56 206 ALA A C 1
ATOM 1656 O O . ALA A 1 206 ? 2.861 19.787 6.714 1.00 88.56 206 ALA A O 1
ATOM 1657 N N . ALA A 1 207 ? 2.185 21.698 5.730 1.00 91.88 207 ALA A N 1
ATOM 1658 C CA . ALA A 1 207 ? 1.071 21.962 6.639 1.00 91.88 207 ALA A CA 1
ATOM 1659 C C . ALA A 1 207 ? 0.023 20.834 6.609 1.00 91.88 207 ALA A C 1
ATOM 1661 O O . ALA A 1 207 ? -0.328 20.283 7.656 1.00 91.88 207 ALA A O 1
ATOM 1662 N N . MET A 1 208 ? -0.394 20.393 5.414 1.00 92.50 208 MET A N 1
ATOM 1663 C CA . MET A 1 208 ? -1.280 19.231 5.257 1.00 92.50 208 MET A CA 1
ATOM 1664 C C . MET A 1 208 ? -0.698 17.974 5.904 1.00 92.50 208 MET A C 1
ATOM 1666 O O . MET A 1 208 ? -1.408 17.231 6.584 1.00 92.50 208 MET A O 1
ATOM 1670 N N . ARG A 1 209 ? 0.600 17.719 5.707 1.00 89.44 209 ARG A N 1
ATOM 1671 C CA . ARG A 1 209 ? 1.279 16.553 6.281 1.00 89.44 209 ARG A CA 1
ATOM 1672 C C . ARG A 1 209 ? 1.253 16.585 7.807 1.00 89.44 209 ARG A C 1
ATOM 1674 O O . ARG A 1 209 ? 0.974 15.556 8.422 1.00 89.44 209 ARG A O 1
ATOM 1681 N N . GLU A 1 210 ? 1.528 17.733 8.421 1.00 92.12 210 GLU A N 1
ATOM 1682 C CA . GLU A 1 210 ? 1.447 17.877 9.878 1.00 92.12 210 GLU A CA 1
ATOM 1683 C C . GLU A 1 210 ? 0.016 17.707 10.387 1.00 92.12 210 GLU A C 1
ATOM 1685 O O . GLU A 1 210 ? -0.204 16.969 11.353 1.00 92.12 210 GLU A O 1
ATOM 1690 N N . ARG A 1 211 ? -0.977 18.265 9.685 1.00 94.06 211 ARG A N 1
ATOM 1691 C CA . ARG A 1 211 ? -2.384 18.052 10.035 1.00 94.06 211 ARG A CA 1
ATOM 1692 C C . ARG A 1 211 ? -2.771 16.578 9.968 1.00 94.06 211 ARG A C 1
ATOM 1694 O O . ARG A 1 211 ? -3.358 16.056 10.914 1.00 94.06 211 ARG A O 1
ATOM 1701 N N . MET A 1 212 ? -2.370 15.870 8.914 1.00 91.75 212 MET A N 1
ATOM 1702 C CA . MET A 1 212 ? -2.605 14.431 8.793 1.00 91.75 212 MET A CA 1
ATOM 1703 C C . MET A 1 212 ? -1.942 13.627 9.915 1.00 91.75 212 MET A C 1
ATOM 1705 O O . MET A 1 212 ? -2.535 12.673 10.421 1.00 91.75 212 MET A O 1
ATOM 1709 N N . LYS A 1 213 ? -0.734 14.007 10.353 1.00 89.88 213 LYS A N 1
ATOM 1710 C CA . LYS A 1 213 ? -0.079 13.375 11.512 1.00 89.88 213 LYS A CA 1
ATOM 1711 C C . LYS A 1 213 ? -0.873 13.574 12.799 1.00 89.88 213 LYS A C 1
ATOM 1713 O O . LYS A 1 213 ? -0.871 12.679 13.644 1.00 89.88 213 LYS A O 1
ATOM 1718 N N . VAL A 1 214 ? -1.485 14.742 12.990 1.00 93.12 214 VAL A N 1
ATOM 1719 C CA . VAL A 1 214 ? -2.342 15.028 14.151 1.00 93.12 214 VAL A CA 1
ATOM 1720 C C . VAL A 1 214 ? -3.609 14.176 14.089 1.00 93.12 214 VAL A C 1
ATOM 1722 O O . VAL A 1 214 ? -3.849 13.405 15.014 1.00 93.12 214 VAL A O 1
ATOM 1725 N N . LEU A 1 215 ? -4.330 14.193 12.966 1.00 92.06 215 LEU A N 1
ATOM 1726 C CA . LEU A 1 215 ? -5.552 13.401 12.770 1.00 92.06 215 LEU A CA 1
ATOM 1727 C C . LEU A 1 215 ? -5.308 11.898 12.965 1.00 92.06 215 LEU A C 1
ATOM 1729 O O . LEU A 1 215 ? -6.085 11.198 13.612 1.00 92.06 215 LEU A O 1
ATOM 1733 N N . GLN A 1 216 ? -4.180 11.382 12.474 1.00 89.81 216 GLN A N 1
ATOM 1734 C CA . GLN A 1 216 ? -3.812 9.985 12.689 1.00 89.81 216 GLN A CA 1
ATOM 1735 C C . GLN A 1 216 ? -3.497 9.678 14.163 1.00 89.81 216 GLN A C 1
ATOM 1737 O O . GLN A 1 216 ? -3.813 8.586 14.645 1.00 89.81 216 GLN A O 1
ATOM 1742 N N . ARG A 1 217 ? -2.874 10.610 14.898 1.00 89.38 217 ARG A N 1
ATOM 1743 C CA . ARG A 1 217 ? -2.649 10.471 16.347 1.00 89.38 217 ARG A CA 1
ATOM 1744 C C . ARG A 1 217 ? -3.972 10.467 17.109 1.00 89.38 217 ARG A C 1
ATOM 1746 O O . ARG A 1 217 ? -4.163 9.596 17.955 1.00 89.38 217 ARG A O 1
ATOM 1753 N N . GLU A 1 218 ? -4.890 11.364 16.768 1.00 91.00 218 GLU A N 1
ATOM 1754 C CA . GLU A 1 218 ? -6.238 11.425 17.341 1.00 91.00 218 GLU A CA 1
ATOM 1755 C C . GLU A 1 218 ? -7.013 10.128 17.084 1.00 91.00 218 GLU A C 1
ATOM 1757 O O . GLU A 1 218 ? -7.530 9.526 18.023 1.00 91.00 218 GLU A O 1
ATOM 1762 N N . GLN A 1 219 ? -7.009 9.620 15.848 1.00 88.50 219 GLN A N 1
ATOM 1763 C CA . GLN A 1 219 ? -7.644 8.347 15.494 1.00 88.50 219 GLN A CA 1
ATOM 1764 C C . GLN A 1 219 ? -7.090 7.184 16.336 1.00 88.50 219 GLN A C 1
ATOM 1766 O O . GLN A 1 219 ? -7.849 6.371 16.870 1.00 88.50 219 GLN A O 1
ATOM 1771 N N . ARG A 1 220 ? -5.762 7.113 16.511 1.00 85.25 220 ARG A N 1
ATOM 1772 C CA . ARG A 1 220 ? -5.122 6.099 17.367 1.00 85.25 220 ARG A CA 1
ATOM 1773 C C . ARG A 1 220 ? -5.510 6.266 18.834 1.00 85.25 220 ARG A C 1
ATOM 1775 O O . ARG A 1 220 ? -5.796 5.268 19.492 1.00 85.25 220 ARG A O 1
ATOM 1782 N N . ALA A 1 221 ? -5.563 7.498 19.336 1.00 88.31 221 ALA A N 1
ATOM 1783 C CA . ALA A 1 221 ? -5.999 7.782 20.698 1.00 88.31 221 ALA A CA 1
ATOM 1784 C C . ALA A 1 221 ? -7.455 7.341 20.925 1.00 88.31 221 ALA A C 1
ATOM 1786 O O . ALA A 1 221 ? -7.749 6.689 21.925 1.00 88.31 221 ALA A O 1
ATOM 1787 N N . GLN A 1 222 ? -8.355 7.600 19.971 1.00 87.06 222 GLN A N 1
ATOM 1788 C CA . GLN A 1 222 ? -9.752 7.155 20.044 1.00 87.06 222 GLN A CA 1
ATOM 1789 C C . GLN A 1 222 ? -9.877 5.628 20.097 1.00 87.06 222 GLN A C 1
ATOM 1791 O O . GLN A 1 222 ? -10.697 5.094 20.846 1.00 87.06 222 GLN A O 1
ATOM 1796 N N . ILE A 1 223 ? -9.033 4.909 19.354 1.00 85.00 223 ILE A N 1
ATOM 1797 C CA . ILE A 1 223 ? -8.987 3.442 19.381 1.00 85.00 223 ILE A CA 1
ATOM 1798 C C . ILE A 1 223 ? -8.499 2.918 20.734 1.00 85.00 223 ILE A C 1
ATOM 1800 O O . ILE A 1 223 ? -9.032 1.927 21.235 1.00 85.00 223 ILE A O 1
ATOM 1804 N N . SER A 1 224 ? -7.527 3.579 21.361 1.00 83.81 224 SER A N 1
ATOM 1805 C CA . SER A 1 224 ? -7.061 3.200 22.700 1.00 83.81 224 SER A CA 1
ATOM 1806 C C . SER A 1 224 ? -8.177 3.293 23.751 1.00 83.81 224 SER A C 1
ATOM 1808 O O . SER A 1 224 ? -8.262 2.432 24.629 1.00 83.81 224 SER A O 1
ATOM 1810 N N . LYS A 1 225 ? -9.108 4.245 23.591 1.00 90.88 225 LYS A N 1
ATOM 1811 C CA . LYS A 1 225 ? -10.282 4.431 24.466 1.00 90.88 225 LYS A CA 1
ATOM 1812 C C . LYS A 1 225 ? -11.351 3.333 24.351 1.00 90.88 225 LYS A C 1
ATOM 1814 O O . LYS A 1 225 ? -12.303 3.327 25.125 1.00 90.88 225 LYS A O 1
ATOM 1819 N N . ILE A 1 226 ? -11.221 2.358 23.440 1.00 90.19 226 ILE A N 1
ATOM 1820 C CA . ILE A 1 226 ? -12.153 1.210 23.363 1.00 90.19 226 ILE A CA 1
ATOM 1821 C C . ILE A 1 226 ? -12.225 0.462 24.703 1.00 90.19 226 ILE A C 1
ATOM 1823 O O . ILE A 1 226 ? -13.294 -0.011 25.092 1.00 90.19 226 ILE A O 1
ATOM 1827 N N . LYS A 1 227 ? -11.097 0.357 25.422 1.00 88.31 227 LYS A N 1
ATOM 1828 C CA . LYS A 1 227 ? -11.061 -0.286 26.743 1.00 88.31 227 LYS A CA 1
ATOM 1829 C C . LYS A 1 227 ? -11.886 0.487 27.773 1.00 88.31 227 LYS A C 1
ATOM 1831 O O . LYS A 1 227 ? -12.642 -0.141 28.503 1.00 88.31 227 LYS A O 1
ATOM 1836 N N . GLU A 1 228 ? -11.780 1.813 27.784 1.00 92.75 228 GLU A N 1
ATOM 1837 C CA . GLU A 1 228 ? -12.540 2.698 28.679 1.00 92.75 228 GLU A CA 1
ATOM 1838 C C . GLU A 1 228 ? -14.046 2.625 28.404 1.00 92.75 228 GLU A C 1
ATOM 1840 O O . GLU A 1 228 ? -14.843 2.507 29.328 1.00 92.75 228 GLU A O 1
ATOM 1845 N N . LEU A 1 229 ? -14.454 2.598 27.130 1.00 91.44 229 LEU A N 1
ATOM 1846 C CA . LEU A 1 229 ? -15.857 2.361 26.773 1.00 91.44 229 LEU A CA 1
ATOM 1847 C C . LEU A 1 229 ? -16.336 0.990 27.262 1.00 91.44 229 LEU A C 1
ATOM 1849 O O . LEU A 1 229 ? -17.449 0.854 27.763 1.00 91.44 229 LEU A O 1
ATOM 1853 N N . GLY A 1 230 ? -15.483 -0.032 27.151 1.00 90.75 230 GLY A N 1
ATOM 1854 C CA . GLY A 1 230 ? -15.768 -1.367 27.665 1.00 90.75 230 GLY A CA 1
ATOM 1855 C C . GLY A 1 230 ? -15.947 -1.404 29.184 1.00 90.75 230 GLY A C 1
ATOM 1856 O O . GLY A 1 230 ? -16.865 -2.068 29.660 1.00 90.75 230 GLY A O 1
ATOM 1857 N N . THR A 1 231 ? -15.111 -0.690 29.943 1.00 94.00 231 THR A N 1
ATOM 1858 C CA . THR A 1 231 ? -15.246 -0.609 31.404 1.00 94.00 231 THR A CA 1
ATOM 1859 C C . THR A 1 231 ? -16.459 0.218 31.816 1.00 94.00 231 THR A C 1
ATOM 1861 O O . THR A 1 231 ? -17.158 -0.194 32.738 1.00 94.00 231 THR A O 1
ATOM 1864 N N . LYS A 1 232 ? -16.765 1.322 31.117 1.00 94.06 232 LYS A N 1
ATOM 1865 C CA . LYS A 1 232 ? -17.975 2.125 31.363 1.00 94.06 232 LYS A CA 1
ATOM 1866 C C . LYS A 1 232 ? -19.247 1.302 31.133 1.00 94.06 232 LYS A C 1
ATOM 1868 O O . LYS A 1 232 ? -20.088 1.239 32.022 1.00 94.06 232 LYS A O 1
ATOM 1873 N N . LEU A 1 233 ? -19.342 0.601 29.999 1.00 94.69 233 LEU A N 1
ATOM 1874 C CA . LEU A 1 233 ? -20.462 -0.305 29.705 1.00 94.69 233 LEU A CA 1
ATOM 1875 C C . LEU A 1 233 ? -20.597 -1.416 30.750 1.00 94.69 233 LEU A C 1
ATOM 1877 O O . LEU A 1 233 ? -21.701 -1.714 31.189 1.00 94.69 233 LEU A O 1
ATOM 1881 N N . LYS A 1 234 ? -19.478 -2.015 31.178 1.00 94.19 234 LYS A N 1
ATOM 1882 C CA . LYS A 1 234 ? -19.493 -3.052 32.217 1.00 94.19 234 LYS A CA 1
ATOM 1883 C C . LYS A 1 234 ? -20.055 -2.515 33.539 1.00 94.19 234 LYS A C 1
ATOM 1885 O O . LYS A 1 234 ? -20.937 -3.147 34.103 1.00 94.19 234 LYS A O 1
ATOM 1890 N N . LYS A 1 235 ? -19.603 -1.336 33.982 1.00 94.56 235 LYS A N 1
ATOM 1891 C CA . LYS A 1 235 ? -20.111 -0.688 35.201 1.00 94.56 235 LYS A CA 1
ATOM 1892 C C . LYS A 1 235 ? -21.607 -0.381 35.108 1.00 94.56 235 LYS A C 1
ATOM 1894 O O . LYS A 1 235 ? -22.326 -0.670 36.056 1.00 94.56 235 LYS A O 1
ATOM 1899 N N . LEU A 1 236 ? -22.069 0.155 33.974 1.00 92.06 236 LEU A N 1
ATOM 1900 C CA . LEU A 1 236 ? -23.489 0.447 33.751 1.00 92.06 236 LEU A CA 1
ATOM 1901 C C . LEU A 1 236 ? -24.350 -0.819 33.801 1.00 92.06 236 LEU A C 1
ATOM 1903 O O . LEU A 1 236 ? -25.407 -0.800 34.414 1.00 92.06 236 LEU A O 1
ATOM 1907 N N . HIS A 1 237 ? -23.882 -1.929 33.224 1.00 91.62 237 HIS A N 1
ATOM 1908 C CA . HIS A 1 237 ? -24.589 -3.209 33.313 1.00 91.62 237 HIS A CA 1
ATOM 1909 C C . HIS A 1 237 ? -24.598 -3.801 34.729 1.00 91.62 237 HIS A C 1
ATOM 1911 O O . HIS A 1 237 ? -25.589 -4.410 35.115 1.00 91.62 237 HIS A O 1
ATOM 1917 N N . GLU A 1 238 ? -23.523 -3.634 35.504 1.00 92.75 238 GLU A N 1
ATOM 1918 C CA . GLU A 1 238 ? -23.438 -4.133 36.887 1.00 92.75 238 GLU A CA 1
ATOM 1919 C C . GLU A 1 238 ? -24.351 -3.370 37.856 1.00 92.75 238 GLU A C 1
ATOM 1921 O O . GLU A 1 238 ? -24.842 -3.958 38.813 1.00 92.75 238 GLU A O 1
ATOM 1926 N N . HIS A 1 239 ? -24.591 -2.080 37.606 1.00 91.25 239 HIS A N 1
ATOM 1927 C CA . HIS A 1 239 ? -25.395 -1.207 38.471 1.00 91.25 239 HIS A CA 1
ATOM 1928 C C . HIS A 1 239 ? -26.789 -0.934 37.892 1.00 91.25 239 HIS A C 1
ATOM 1930 O O . HIS A 1 239 ? -27.475 -0.011 38.334 1.00 91.25 239 HIS A O 1
ATOM 1936 N N . LEU A 1 240 ? -27.204 -1.700 36.879 1.00 91.38 240 LEU A N 1
ATOM 1937 C CA . LEU A 1 240 ? -28.484 -1.487 36.223 1.00 91.38 240 LEU A CA 1
ATOM 1938 C C . LEU A 1 240 ? -29.620 -1.918 37.164 1.00 91.38 240 LEU A C 1
ATOM 1940 O O . LEU A 1 240 ? -29.628 -3.070 37.612 1.00 91.38 240 LEU A O 1
ATOM 1944 N N . PRO A 1 241 ? -30.589 -1.040 37.473 1.00 89.88 241 PRO A N 1
ATOM 1945 C CA . PRO A 1 241 ? -31.734 -1.441 38.273 1.00 89.88 241 PRO A CA 1
ATOM 1946 C C . PRO A 1 241 ? -32.594 -2.462 37.502 1.00 89.88 241 PRO A C 1
ATOM 1948 O O . PRO A 1 241 ? -32.556 -2.497 36.269 1.00 89.88 241 PRO A O 1
ATOM 1951 N N . PRO A 1 242 ? -33.422 -3.268 38.195 1.00 89.00 242 PRO A N 1
ATOM 1952 C CA . PRO A 1 242 ? -34.291 -4.264 37.557 1.00 89.00 242 PRO A CA 1
ATOM 1953 C C . PRO A 1 242 ? -35.244 -3.674 36.505 1.00 89.00 242 PRO A C 1
ATOM 1955 O O . PRO A 1 242 ? -35.605 -4.351 35.545 1.00 89.00 242 PRO A O 1
ATOM 1958 N N . ALA A 1 243 ? -35.634 -2.409 36.684 1.00 92.56 243 ALA A N 1
ATOM 1959 C CA . ALA A 1 243 ? -36.413 -1.622 35.738 1.00 92.56 243 ALA A CA 1
ATOM 1960 C C . ALA A 1 243 ? -35.603 -0.372 35.335 1.00 92.56 243 ALA A C 1
ATOM 1962 O O . ALA A 1 243 ? -35.709 0.659 36.002 1.00 92.56 243 ALA A O 1
ATOM 1963 N N . PRO A 1 244 ? -34.748 -0.460 34.299 1.00 89.31 244 PRO A N 1
ATOM 1964 C CA . PRO A 1 244 ? -33.956 0.675 33.840 1.00 89.31 244 PRO A CA 1
ATOM 1965 C C . PRO A 1 244 ? -34.837 1.755 33.218 1.00 89.31 244 PRO A C 1
ATOM 1967 O O . PRO A 1 244 ? -35.833 1.465 32.550 1.00 89.31 244 PRO A O 1
ATOM 1970 N N . THR A 1 245 ? -34.447 3.012 33.414 1.00 94.31 245 THR A N 1
ATOM 1971 C CA . THR A 1 245 ? -35.118 4.141 32.765 1.00 94.31 245 THR A CA 1
ATOM 1972 C C . THR A 1 245 ? -34.796 4.168 31.268 1.00 94.31 245 THR A C 1
ATOM 1974 O O . THR A 1 245 ? -33.777 3.636 30.817 1.00 94.31 245 THR A O 1
ATOM 1977 N N . LEU A 1 246 ? -35.654 4.820 30.475 1.00 93.88 246 LEU A N 1
ATOM 1978 C CA . LEU A 1 246 ? -35.410 5.012 29.039 1.00 93.88 246 LEU A CA 1
ATOM 1979 C C . LEU A 1 246 ? -34.078 5.732 28.772 1.00 93.88 246 LEU A C 1
ATOM 1981 O O . LEU A 1 246 ? -33.381 5.389 27.822 1.00 93.88 246 LEU A O 1
ATOM 1985 N N . GLU A 1 247 ? -33.698 6.671 29.638 1.00 93.69 247 GLU A N 1
ATOM 1986 C CA . GLU A 1 247 ? -32.433 7.408 29.550 1.00 93.69 247 GLU A CA 1
ATOM 1987 C C . GLU A 1 247 ? -31.215 6.498 29.749 1.00 93.69 247 GLU A C 1
ATOM 1989 O O . GLU A 1 247 ? -30.270 6.551 28.965 1.00 93.69 247 GLU A O 1
ATOM 1994 N N . GLN A 1 248 ? -31.253 5.599 30.739 1.00 89.56 248 GLN A N 1
ATOM 1995 C CA . GLN A 1 248 ? -30.176 4.628 30.972 1.00 89.56 248 GLN A CA 1
ATOM 1996 C C . GLN A 1 248 ? -30.014 3.670 29.787 1.00 89.56 248 GLN A C 1
ATOM 1998 O O . GLN A 1 248 ? -28.895 3.354 29.378 1.00 89.56 248 GLN A O 1
ATOM 2003 N N . LEU A 1 249 ? -31.132 3.217 29.210 1.00 91.06 249 LEU A N 1
ATOM 2004 C CA . LEU A 1 249 ? -31.119 2.365 28.020 1.00 91.06 249 LEU A CA 1
ATOM 2005 C C . LEU A 1 249 ? -30.557 3.102 26.798 1.00 91.06 249 LEU A C 1
ATOM 2007 O O . LEU A 1 249 ? -29.792 2.508 26.034 1.00 91.06 249 LEU A O 1
ATOM 2011 N N . ALA A 1 250 ? -30.902 4.381 26.626 1.00 92.81 250 ALA A N 1
ATOM 2012 C CA . ALA A 1 250 ? -30.361 5.220 25.563 1.00 92.81 250 ALA A CA 1
ATOM 2013 C C . ALA A 1 250 ? -28.844 5.414 25.717 1.00 92.81 250 ALA A C 1
ATOM 2015 O O . ALA A 1 250 ? -28.111 5.183 24.756 1.00 92.81 250 ALA A O 1
ATOM 2016 N N . GLU A 1 251 ? -28.353 5.720 26.925 1.00 93.88 251 GLU A N 1
ATOM 2017 C CA . GLU A 1 251 ? -26.914 5.873 27.185 1.00 93.88 251 GLU A CA 1
ATOM 2018 C C . GLU A 1 251 ? -26.143 4.581 26.869 1.00 93.88 251 GLU A C 1
ATOM 2020 O O . GLU A 1 251 ? -25.105 4.609 26.199 1.00 93.88 251 GLU A O 1
ATOM 2025 N N . ILE A 1 252 ? -26.649 3.425 27.312 1.00 91.94 252 ILE A N 1
ATOM 2026 C CA . ILE A 1 252 ? -26.026 2.127 27.018 1.00 91.94 252 ILE A CA 1
ATOM 2027 C C . ILE A 1 252 ? -25.970 1.894 25.508 1.00 91.94 252 ILE A C 1
ATOM 2029 O O . ILE A 1 252 ? -24.918 1.517 24.983 1.00 91.94 252 ILE A O 1
ATOM 2033 N N . LEU A 1 253 ? -27.075 2.141 24.799 1.00 92.62 253 LEU A N 1
ATOM 2034 C CA . LEU A 1 253 ? -27.147 1.957 23.354 1.00 92.62 253 LEU A CA 1
ATOM 2035 C C . LEU A 1 253 ? -26.136 2.850 22.623 1.00 92.62 253 LEU A C 1
ATOM 2037 O O . LEU A 1 253 ? -25.418 2.368 21.744 1.00 92.62 253 LEU A O 1
ATOM 2041 N N . GLU A 1 254 ? -26.037 4.124 22.998 1.00 94.62 254 GLU A N 1
ATOM 2042 C CA . GLU A 1 254 ? -25.076 5.065 22.420 1.00 94.62 254 GLU A CA 1
ATOM 2043 C C . GLU A 1 254 ? -23.630 4.612 22.643 1.00 94.62 254 GLU A C 1
ATOM 2045 O O . GLU A 1 254 ? -22.840 4.542 21.694 1.00 94.62 254 GLU A O 1
ATOM 2050 N N . LEU A 1 255 ? -23.287 4.225 23.875 1.00 92.88 255 LEU A N 1
ATOM 2051 C CA . LEU A 1 255 ? -21.955 3.727 24.215 1.00 92.88 255 LEU A CA 1
ATOM 2052 C C . LEU A 1 255 ? -21.618 2.428 23.473 1.00 92.88 255 LEU A C 1
ATOM 2054 O O . LEU A 1 255 ? -20.476 2.242 23.037 1.00 92.88 255 LEU A O 1
ATOM 2058 N N . GLU A 1 256 ? -22.586 1.527 23.294 1.00 90.19 256 GLU A N 1
ATOM 2059 C CA . GLU A 1 256 ? -22.403 0.310 22.505 1.00 90.19 256 GLU A CA 1
ATOM 2060 C C . GLU A 1 256 ? -22.160 0.609 21.027 1.00 90.19 256 GLU A C 1
ATOM 2062 O O . GLU A 1 256 ? -21.250 0.031 20.422 1.00 90.19 256 GLU A O 1
ATOM 2067 N N . VAL A 1 257 ? -22.964 1.496 20.436 1.00 91.06 257 VAL A N 1
ATOM 2068 C CA . VAL A 1 257 ? -22.814 1.914 19.039 1.00 91.06 257 VAL A CA 1
ATOM 2069 C C . VAL A 1 257 ? -21.438 2.538 18.834 1.00 91.06 257 VAL A C 1
ATOM 2071 O O . VAL A 1 257 ? -20.723 2.155 17.904 1.00 91.06 257 VAL A O 1
ATOM 2074 N N . GLU A 1 258 ? -21.026 3.431 19.729 1.00 90.62 258 GLU A N 1
ATOM 2075 C CA . GLU A 1 258 ? -19.730 4.096 19.656 1.00 90.62 258 GLU A CA 1
ATOM 2076 C C . GLU A 1 258 ? -18.567 3.109 19.816 1.00 90.62 258 GLU A C 1
ATOM 2078 O O . GLU A 1 258 ? -17.620 3.106 19.020 1.00 90.62 258 GLU A O 1
ATOM 2083 N N . LYS A 1 259 ? -18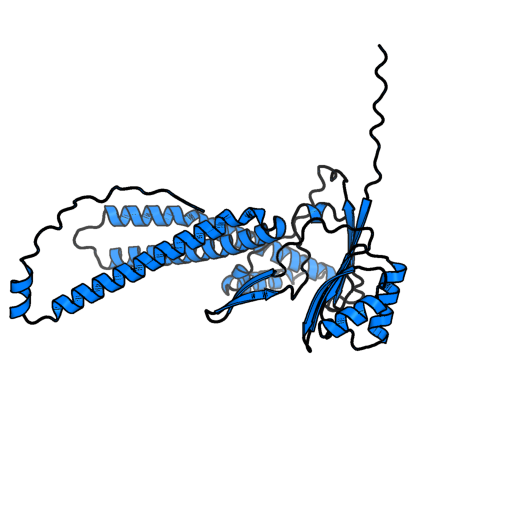.658 2.182 20.776 1.00 90.12 259 LYS A N 1
ATOM 2084 C CA . LYS A 1 259 ? -17.669 1.109 20.933 1.00 90.12 259 LYS A CA 1
ATOM 2085 C C . LYS A 1 259 ? -17.555 0.268 19.659 1.00 90.12 259 LYS A C 1
ATOM 2087 O O . LYS A 1 259 ? -16.437 0.019 19.202 1.00 90.12 259 LYS A O 1
ATOM 2092 N N . ARG A 1 260 ? -18.678 -0.139 19.053 1.00 82.44 260 ARG A N 1
ATOM 2093 C CA . ARG A 1 260 ? -18.685 -0.935 17.811 1.00 82.44 260 ARG A CA 1
ATOM 2094 C C . ARG A 1 260 ? -18.066 -0.174 16.641 1.00 82.44 260 ARG A C 1
ATOM 2096 O O . ARG A 1 260 ? -17.281 -0.765 15.898 1.00 82.44 260 ARG A O 1
ATOM 2103 N N . LYS A 1 261 ? -18.367 1.122 16.487 1.00 83.38 261 LYS A N 1
ATOM 2104 C CA . LYS A 1 261 ? -17.742 1.980 15.464 1.00 83.38 261 LYS A CA 1
ATOM 2105 C C . LYS A 1 261 ? -16.219 1.981 15.614 1.00 83.38 261 LYS A C 1
ATOM 2107 O O . LYS A 1 261 ? -15.502 1.713 14.649 1.00 83.38 261 LYS A O 1
ATOM 2112 N N . ARG A 1 262 ? -15.708 2.185 16.832 1.00 85.62 262 ARG A N 1
ATOM 2113 C CA . ARG A 1 262 ? -14.258 2.205 17.099 1.00 85.62 262 ARG A CA 1
ATOM 2114 C C . ARG A 1 262 ? -13.592 0.846 16.903 1.00 85.62 262 ARG A C 1
ATOM 2116 O O . ARG A 1 262 ? -12.503 0.777 16.334 1.00 85.62 262 ARG A O 1
ATOM 2123 N N . GLU A 1 263 ? -14.233 -0.239 17.335 1.00 80.69 263 GLU A N 1
ATOM 2124 C CA . GLU A 1 263 ? -13.745 -1.603 17.096 1.00 80.69 263 GLU A CA 1
ATOM 2125 C C . GLU A 1 263 ? -13.670 -1.924 15.602 1.00 80.69 263 GLU A C 1
ATOM 2127 O O . GLU A 1 263 ? -12.678 -2.501 15.154 1.00 80.69 263 GLU A O 1
ATOM 2132 N N . HIS A 1 264 ? -14.663 -1.496 14.820 1.00 79.31 264 HIS A N 1
ATOM 2133 C CA . HIS A 1 264 ? -14.651 -1.650 13.370 1.00 79.31 264 HIS A CA 1
ATOM 2134 C C . HIS A 1 264 ? -13.465 -0.914 12.727 1.00 79.31 264 HIS A C 1
ATOM 2136 O O . HIS A 1 264 ? -12.729 -1.505 11.931 1.00 79.31 264 HIS A O 1
ATOM 2142 N N . THR A 1 265 ? -13.227 0.343 13.112 1.00 78.25 265 THR A N 1
ATOM 2143 C CA . THR A 1 265 ? -12.079 1.132 12.637 1.00 78.25 265 THR A CA 1
ATOM 2144 C C . THR A 1 265 ? -10.751 0.477 13.016 1.00 78.25 265 THR A C 1
ATOM 2146 O O . THR A 1 265 ? -9.883 0.301 12.158 1.00 78.25 265 THR A O 1
ATOM 2149 N N . ARG A 1 266 ? -10.603 0.025 14.270 1.00 82.38 266 ARG A N 1
ATOM 2150 C CA . ARG A 1 266 ? -9.423 -0.727 14.723 1.00 82.38 266 ARG A CA 1
ATOM 2151 C C . ARG A 1 266 ? -9.196 -1.966 13.863 1.00 82.38 266 ARG A C 1
ATOM 2153 O O . ARG A 1 266 ? -8.084 -2.196 13.404 1.00 82.38 266 ARG A O 1
ATOM 2160 N N . ASP A 1 267 ? -10.228 -2.768 13.630 1.00 73.75 267 ASP A N 1
ATOM 2161 C CA . ASP A 1 267 ? -10.098 -4.013 12.876 1.00 73.75 267 ASP A CA 1
ATOM 2162 C C . ASP A 1 267 ? -9.728 -3.763 11.403 1.00 73.75 267 ASP A C 1
ATOM 2164 O O . ASP A 1 267 ? -8.989 -4.557 10.816 1.00 73.75 267 ASP A O 1
ATOM 2168 N N . ARG A 1 268 ? -10.196 -2.664 10.794 1.00 71.50 268 ARG A N 1
ATOM 2169 C CA . ARG A 1 268 ? -9.741 -2.233 9.459 1.00 71.50 268 ARG A CA 1
ATOM 2170 C C . ARG A 1 268 ? -8.263 -1.851 9.469 1.00 71.50 268 ARG A C 1
ATOM 2172 O O . ARG A 1 268 ? -7.512 -2.347 8.629 1.00 71.50 268 ARG A O 1
ATOM 2179 N N . LEU A 1 269 ? -7.840 -1.043 10.439 1.00 72.12 269 LEU A N 1
ATOM 2180 C CA . LEU A 1 269 ? -6.447 -0.619 10.588 1.00 72.12 269 LEU A CA 1
ATOM 2181 C C . LEU A 1 269 ? -5.502 -1.793 10.799 1.00 72.12 269 LEU A C 1
ATOM 2183 O O . LEU A 1 269 ? -4.485 -1.889 10.120 1.00 72.12 269 LEU A O 1
ATOM 2187 N N . VAL A 1 270 ? -5.848 -2.725 11.687 1.00 67.44 270 VAL A N 1
ATOM 2188 C CA . VAL A 1 270 ? -4.988 -3.884 11.927 1.00 67.44 270 VAL A CA 1
ATOM 2189 C C . VAL A 1 270 ? -4.908 -4.764 10.680 1.00 67.44 270 VAL A C 1
ATOM 2191 O O . VAL A 1 270 ? -3.831 -5.267 10.371 1.00 67.44 270 VAL A O 1
ATOM 2194 N N . ARG A 1 271 ? -5.987 -4.905 9.897 1.00 66.25 271 ARG A N 1
ATOM 2195 C CA . ARG A 1 271 ? -5.910 -5.592 8.596 1.00 66.25 271 ARG A CA 1
ATOM 2196 C C . ARG A 1 271 ? -4.990 -4.867 7.617 1.00 66.25 271 ARG A C 1
ATOM 2198 O O . ARG A 1 271 ? -4.219 -5.535 6.939 1.00 66.25 271 ARG A O 1
ATOM 2205 N N . LEU A 1 272 ? -5.058 -3.539 7.534 1.00 65.12 272 LEU A N 1
ATOM 2206 C CA . LEU A 1 272 ? -4.175 -2.746 6.675 1.00 65.12 272 LEU A CA 1
ATOM 2207 C C . LEU A 1 272 ? -2.712 -2.875 7.101 1.00 65.12 272 LEU A C 1
ATOM 2209 O O . LEU A 1 272 ? -1.866 -3.192 6.274 1.00 65.12 272 LEU A O 1
ATOM 2213 N N . TRP A 1 273 ? -2.412 -2.717 8.388 1.00 65.06 273 TRP A N 1
ATOM 2214 C CA . TRP A 1 273 ? -1.051 -2.862 8.908 1.00 65.06 273 TRP A CA 1
ATOM 2215 C C . TRP A 1 273 ? -0.533 -4.282 8.777 1.00 65.06 273 TRP A C 1
ATOM 2217 O O . TRP A 1 273 ? 0.625 -4.477 8.439 1.00 65.06 273 TRP A O 1
ATOM 2227 N N . SER A 1 274 ? -1.384 -5.280 8.992 1.00 60.81 274 SER A N 1
ATOM 2228 C CA . SER A 1 274 ? -1.006 -6.671 8.789 1.00 60.81 274 SER A CA 1
ATOM 2229 C C . SER A 1 274 ? -0.801 -6.994 7.306 1.00 60.81 274 SER A C 1
ATOM 2231 O O . SER A 1 274 ? 0.015 -7.854 7.010 1.00 60.81 274 SER A O 1
ATOM 2233 N N . ARG A 1 275 ? -1.486 -6.313 6.373 1.00 59.81 275 ARG A N 1
ATOM 2234 C CA . ARG A 1 275 ? -1.205 -6.403 4.927 1.00 59.81 275 ARG A CA 1
ATOM 2235 C C . ARG A 1 275 ? 0.113 -5.731 4.568 1.00 59.81 275 ARG A C 1
ATOM 2237 O O . ARG A 1 275 ? 0.890 -6.322 3.840 1.00 59.81 275 ARG A O 1
ATOM 2244 N N . ALA A 1 276 ? 0.379 -4.539 5.096 1.00 58.94 276 ALA A N 1
ATOM 2245 C CA . ALA A 1 276 ? 1.661 -3.863 4.900 1.00 58.94 276 ALA A CA 1
ATOM 2246 C C . ALA A 1 276 ? 2.817 -4.704 5.466 1.00 58.94 276 ALA A C 1
ATOM 2248 O O . ALA A 1 276 ? 3.816 -4.921 4.797 1.00 58.94 276 ALA A O 1
ATOM 2249 N N . LYS A 1 277 ? 2.627 -5.276 6.660 1.00 56.78 277 LYS A N 1
ATOM 2250 C CA . LYS A 1 277 ? 3.573 -6.204 7.284 1.00 56.78 277 LYS A CA 1
ATOM 2251 C C . LYS A 1 277 ? 3.747 -7.494 6.481 1.00 56.78 277 LYS A C 1
ATOM 2253 O O . LYS A 1 277 ? 4.854 -7.996 6.393 1.00 56.78 277 LYS A O 1
ATOM 2258 N N . TYR A 1 278 ? 2.677 -8.021 5.890 1.00 51.62 278 TYR A N 1
ATOM 2259 C CA . TYR A 1 278 ? 2.759 -9.159 4.975 1.00 51.62 278 TYR A CA 1
ATOM 2260 C C . TYR A 1 278 ? 3.551 -8.811 3.710 1.00 51.62 278 TYR A C 1
ATOM 2262 O O . TYR A 1 278 ? 4.395 -9.584 3.287 1.00 51.62 278 TYR A O 1
ATOM 2270 N N . LEU A 1 279 ? 3.335 -7.627 3.130 1.00 50.75 279 LEU A N 1
ATOM 2271 C CA . LEU A 1 279 ? 4.119 -7.165 1.982 1.00 50.75 279 LEU A CA 1
ATOM 2272 C C . LEU A 1 279 ? 5.605 -7.004 2.329 1.00 50.75 279 LEU A C 1
ATOM 2274 O O . LEU A 1 279 ? 6.445 -7.319 1.495 1.00 50.75 279 LEU A O 1
ATOM 2278 N N . SER A 1 280 ? 5.931 -6.563 3.549 1.00 49.25 280 SER A N 1
ATOM 2279 C CA . SER A 1 280 ? 7.322 -6.381 3.973 1.00 49.25 280 SER A CA 1
ATOM 2280 C C . SER A 1 280 ? 8.004 -7.654 4.487 1.00 49.25 280 SER A C 1
ATOM 2282 O O . SER A 1 280 ? 9.224 -7.748 4.410 1.00 49.25 280 SER A O 1
ATOM 2284 N N . GLN A 1 281 ? 7.252 -8.627 5.014 1.00 47.53 281 GLN A N 1
ATOM 2285 C CA . GLN A 1 281 ? 7.786 -9.858 5.625 1.00 47.53 281 GLN A CA 1
ATOM 2286 C C . GLN A 1 281 ? 7.458 -11.139 4.839 1.00 47.53 281 GLN A C 1
ATOM 2288 O O . GLN A 1 281 ? 7.820 -12.232 5.274 1.00 47.53 281 GLN A O 1
ATOM 2293 N N . GLY A 1 282 ? 6.744 -11.034 3.716 1.00 52.25 282 GLY A N 1
ATOM 2294 C CA . GLY A 1 282 ? 6.221 -12.178 2.970 1.00 52.25 282 GLY A CA 1
ATOM 2295 C C . GLY A 1 282 ? 5.266 -13.050 3.799 1.00 52.25 282 GLY A C 1
ATOM 2296 O O . GLY A 1 282 ? 4.582 -12.587 4.719 1.00 52.25 282 GLY A O 1
ATOM 2297 N N . ASP A 1 283 ? 5.247 -14.353 3.510 1.00 46.59 283 ASP A N 1
ATOM 2298 C CA . ASP A 1 283 ? 4.379 -15.339 4.175 1.00 46.59 283 ASP A CA 1
ATOM 2299 C C . ASP A 1 283 ? 4.676 -15.571 5.671 1.00 46.59 283 ASP A C 1
ATOM 2301 O O . ASP A 1 283 ? 3.903 -16.240 6.365 1.00 46.59 283 ASP A O 1
ATOM 2305 N N . ALA A 1 284 ? 5.726 -14.958 6.226 1.00 44.75 284 ALA A N 1
ATOM 2306 C CA . ALA A 1 284 ? 6.144 -15.165 7.611 1.00 44.75 284 ALA A CA 1
ATOM 2307 C C . ALA A 1 284 ? 5.133 -14.656 8.669 1.00 44.75 284 ALA A C 1
ATOM 2309 O O . ALA A 1 284 ? 5.177 -15.091 9.822 1.00 44.75 284 ALA A O 1
ATOM 2310 N N . SER A 1 285 ? 4.197 -13.750 8.330 1.00 45.84 285 SER A N 1
ATOM 2311 C CA . SER A 1 285 ? 3.355 -13.053 9.330 1.00 45.84 285 SER A CA 1
ATOM 2312 C C . SER A 1 285 ? 1.872 -13.475 9.411 1.00 45.84 285 SER A C 1
ATOM 2314 O O . SER A 1 285 ? 1.075 -12.813 10.089 1.00 45.84 285 SER A O 1
ATOM 2316 N N . THR A 1 286 ? 1.451 -14.562 8.762 1.00 48.25 286 THR A N 1
ATOM 2317 C CA . THR A 1 286 ? 0.024 -14.940 8.592 1.00 48.25 286 THR A CA 1
ATOM 2318 C C . THR A 1 286 ? -0.717 -15.357 9.877 1.00 48.25 286 THR A C 1
ATOM 2320 O O . THR A 1 286 ? -1.952 -15.403 9.905 1.00 48.25 286 THR A O 1
ATOM 2323 N N . LYS A 1 287 ? -0.008 -15.565 10.997 1.00 53.75 287 LYS A N 1
ATOM 2324 C CA . LYS A 1 287 ? -0.577 -15.989 12.297 1.00 53.75 287 LYS A CA 1
ATOM 2325 C C . LYS A 1 287 ? -1.708 -15.080 12.802 1.00 53.75 287 LYS A C 1
ATOM 2327 O O . LYS A 1 287 ? -2.652 -15.567 13.427 1.00 53.75 287 LYS A O 1
ATOM 2332 N N . TYR A 1 288 ? -1.642 -13.771 12.539 1.00 52.28 288 TYR A N 1
ATOM 2333 C CA . TYR A 1 288 ? -2.697 -12.832 12.942 1.00 52.28 288 TYR A CA 1
ATOM 2334 C C . TYR A 1 288 ? -3.991 -13.031 12.137 1.00 52.28 288 TYR A C 1
ATOM 2336 O O . TYR A 1 288 ? -5.070 -13.118 12.726 1.00 52.28 288 TYR A O 1
ATOM 2344 N N . PHE A 1 289 ? -3.896 -13.163 10.810 1.00 51.56 289 PHE A N 1
ATOM 2345 C CA . PHE A 1 289 ? -5.067 -13.337 9.947 1.00 51.56 289 PHE A CA 1
ATOM 2346 C C . PHE A 1 289 ? -5.770 -14.666 10.197 1.00 51.56 289 PHE A C 1
ATOM 2348 O O . PHE A 1 289 ? -6.995 -14.685 10.282 1.00 51.56 289 PHE A O 1
ATOM 2355 N N . PHE A 1 290 ? -5.023 -15.747 10.433 1.00 58.62 290 PHE A N 1
ATOM 2356 C CA . PHE A 1 290 ? -5.620 -17.025 10.821 1.00 58.62 290 PHE A CA 1
ATOM 2357 C C . PHE A 1 290 ? -6.362 -16.936 12.160 1.00 58.62 290 PHE A C 1
ATOM 2359 O O . PHE A 1 290 ? -7.462 -17.475 12.290 1.00 58.62 290 PHE A O 1
ATOM 2366 N N . LYS A 1 291 ? -5.823 -16.203 13.147 1.00 61.50 291 LYS A N 1
ATOM 2367 C CA . LYS A 1 291 ? -6.521 -15.954 14.421 1.00 61.50 291 LYS A CA 1
ATOM 2368 C C . LYS A 1 291 ? -7.782 -15.106 14.238 1.00 61.50 291 LYS A C 1
ATOM 2370 O O . LYS A 1 291 ? -8.819 -15.442 14.807 1.00 61.50 291 LYS A O 1
ATOM 2375 N N . LEU A 1 292 ? -7.717 -14.035 13.443 1.00 54.34 292 LEU A N 1
ATOM 2376 C CA . LEU A 1 292 ? -8.872 -13.178 13.160 1.00 54.34 292 LEU A CA 1
ATOM 2377 C C . LEU A 1 292 ? -9.967 -13.946 12.404 1.00 54.34 292 LEU A C 1
ATOM 2379 O O . LEU A 1 292 ? -11.138 -13.844 12.759 1.00 54.34 292 LEU A O 1
ATOM 2383 N N . HIS A 1 293 ? -9.579 -14.754 11.416 1.00 54.94 293 HIS A N 1
ATOM 2384 C CA . HIS A 1 293 ? -10.485 -15.592 10.636 1.00 54.94 293 HIS A CA 1
ATOM 2385 C C . HIS A 1 293 ? -11.175 -16.640 11.515 1.00 54.94 293 HIS A C 1
ATOM 2387 O O . HIS A 1 293 ? -12.399 -16.739 11.503 1.00 54.94 293 HIS A O 1
ATOM 2393 N N . ARG A 1 294 ? -10.422 -17.345 12.374 1.00 65.75 294 ARG A N 1
ATOM 2394 C CA . ARG A 1 294 ? -11.000 -18.263 13.373 1.00 65.75 294 ARG A CA 1
ATOM 2395 C C . ARG A 1 294 ? -12.001 -17.549 14.283 1.00 65.75 294 ARG A C 1
ATOM 2397 O O . ARG A 1 294 ? -13.095 -18.058 14.496 1.00 65.75 294 ARG A O 1
ATOM 2404 N N . LYS A 1 295 ? -11.671 -16.348 14.771 1.00 64.56 295 LYS A N 1
ATOM 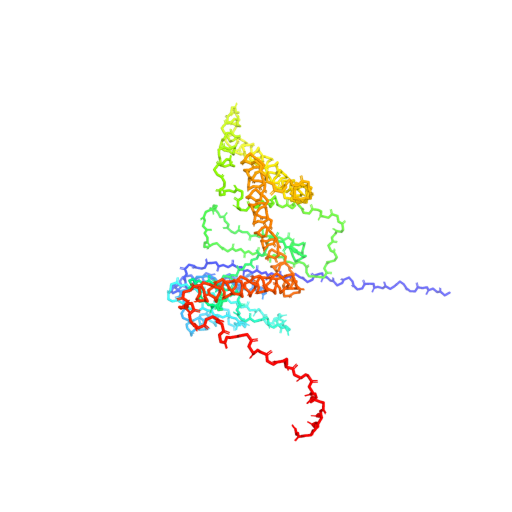2405 C CA . LYS A 1 295 ? -12.577 -15.556 15.618 1.00 64.56 295 LYS A CA 1
ATOM 2406 C C . LYS A 1 295 ? -13.871 -15.171 14.886 1.00 64.56 295 LYS A C 1
ATOM 2408 O O . LYS A 1 295 ? -14.941 -15.245 15.480 1.00 64.56 295 LYS A O 1
ATOM 2413 N N . GLN A 1 296 ? -13.786 -14.791 13.610 1.00 58.50 296 GLN A N 1
ATOM 2414 C CA . GLN A 1 296 ? -14.952 -14.451 12.785 1.00 58.50 296 GLN A CA 1
ATOM 2415 C C . GLN A 1 296 ? -15.828 -15.672 12.476 1.00 58.50 296 GLN A C 1
ATOM 2417 O O . GLN A 1 296 ? -17.048 -15.561 12.569 1.00 58.50 296 GLN A O 1
ATOM 2422 N N . ILE A 1 297 ? -15.230 -16.835 12.190 1.00 65.56 297 ILE A N 1
ATOM 2423 C CA . ILE A 1 297 ? -15.962 -18.103 12.020 1.00 65.56 297 ILE A CA 1
ATOM 2424 C C . ILE A 1 297 ? -16.750 -18.431 13.288 1.00 65.56 297 ILE A C 1
ATOM 2426 O O . ILE A 1 297 ? -17.950 -18.680 13.215 1.00 65.56 297 ILE A O 1
ATOM 2430 N N . VAL A 1 298 ? -16.100 -18.366 14.452 1.00 69.44 298 VAL A N 1
ATOM 2431 C CA . VAL A 1 298 ? -16.748 -18.635 15.743 1.00 69.44 298 VAL A CA 1
ATOM 2432 C C . VAL A 1 298 ? -17.904 -17.657 15.987 1.00 69.44 298 VAL A C 1
ATOM 2434 O O . VAL A 1 298 ? -19.009 -18.078 16.317 1.00 69.44 298 VAL A O 1
ATOM 2437 N N . GLN A 1 299 ? -17.706 -16.355 15.750 1.00 61.06 299 GLN A N 1
ATOM 2438 C CA . GLN A 1 299 ? -18.780 -15.359 15.873 1.00 61.06 299 GLN A CA 1
ATOM 2439 C C . GLN A 1 299 ? -19.954 -15.620 14.919 1.00 61.06 299 GLN A C 1
ATOM 2441 O O . GLN A 1 299 ? -21.110 -15.435 15.304 1.00 61.06 299 GLN A O 1
ATOM 2446 N N . HIS A 1 300 ? -19.681 -16.048 13.685 1.00 59.03 300 HIS A N 1
ATOM 2447 C CA . HIS A 1 300 ? -20.726 -16.405 12.732 1.00 59.03 300 HIS A CA 1
ATOM 2448 C C . HIS A 1 300 ? -21.490 -17.651 13.189 1.00 59.03 300 HIS A C 1
ATOM 2450 O O . HIS A 1 300 ? -22.719 -17.649 13.153 1.00 59.03 300 HIS A O 1
ATOM 2456 N N . GLN A 1 301 ? -20.794 -18.684 13.670 1.00 70.38 301 GLN A N 1
ATOM 2457 C CA . GLN A 1 301 ? -21.419 -19.894 14.211 1.00 70.38 301 GLN A CA 1
ATOM 2458 C C . GLN A 1 301 ? -22.352 -19.560 15.378 1.00 70.38 301 GLN A C 1
ATOM 2460 O O . GLN A 1 301 ? -23.507 -19.982 15.362 1.00 70.38 301 GLN A O 1
ATOM 2465 N N . PHE A 1 302 ? -21.913 -18.717 16.319 1.00 67.81 302 PHE A N 1
ATOM 2466 C CA . PHE A 1 302 ? -22.757 -18.248 17.421 1.00 67.81 302 PHE A CA 1
ATOM 2467 C C . PHE A 1 302 ? -24.008 -17.506 16.935 1.00 67.81 302 PHE A C 1
ATOM 2469 O O . PHE A 1 302 ? -25.106 -17.788 17.412 1.00 67.81 302 PHE A O 1
ATOM 2476 N N . LYS A 1 303 ? -23.882 -16.601 15.953 1.00 61.19 303 LYS A N 1
ATOM 2477 C CA . LYS A 1 303 ? -25.040 -15.894 15.372 1.00 61.19 303 LYS A CA 1
ATOM 2478 C C . LYS A 1 303 ? -26.027 -16.853 14.707 1.00 61.19 303 LYS A C 1
ATOM 2480 O O . LYS A 1 303 ? -27.233 -16.737 14.919 1.00 61.19 303 LYS A O 1
ATOM 2485 N N . THR A 1 304 ? -25.533 -17.816 13.931 1.00 66.94 304 THR A N 1
ATOM 2486 C CA . THR A 1 304 ? -26.375 -18.815 13.260 1.00 66.94 304 THR A CA 1
ATOM 2487 C C . THR A 1 304 ? -27.074 -19.723 14.272 1.00 66.94 304 THR A C 1
ATOM 2489 O O . THR A 1 304 ? -28.257 -20.025 14.118 1.00 66.94 304 THR A O 1
ATOM 2492 N N . GLN A 1 305 ? -26.375 -20.126 15.333 1.00 70.00 305 GLN A N 1
ATOM 2493 C CA . GLN A 1 305 ? -26.928 -20.968 16.390 1.00 70.00 305 GLN A CA 1
ATOM 2494 C C . GLN A 1 305 ? -27.991 -20.220 17.206 1.00 70.00 305 GLN A C 1
ATOM 2496 O O . GLN A 1 305 ? -29.076 -20.756 17.411 1.00 70.00 305 GLN A O 1
ATOM 2501 N N . ALA A 1 306 ? -27.748 -18.955 17.566 1.00 66.88 306 ALA A N 1
ATOM 2502 C CA . ALA A 1 306 ? -28.733 -18.099 18.230 1.00 66.88 306 ALA A CA 1
ATOM 2503 C C . ALA A 1 306 ? -30.001 -17.904 17.378 1.00 66.88 306 ALA A C 1
ATOM 2505 O O . ALA A 1 306 ? -31.115 -18.041 17.885 1.00 66.88 306 ALA A O 1
ATOM 2506 N N . CYS A 1 307 ? -29.845 -17.669 16.071 1.00 64.25 307 CYS A N 1
ATOM 2507 C CA . CYS A 1 307 ? -30.969 -17.526 15.146 1.00 64.25 307 CYS A CA 1
ATOM 2508 C C . CYS A 1 307 ? -31.824 -18.809 15.073 1.00 64.25 307 CYS A C 1
ATOM 2510 O O . CYS A 1 307 ? -33.051 -18.744 15.161 1.00 64.25 307 CYS A O 1
ATOM 2512 N N . ARG A 1 308 ? -31.185 -19.989 15.031 1.00 69.94 308 ARG A N 1
ATOM 2513 C CA . ARG A 1 308 ? -31.877 -21.292 15.083 1.00 69.94 308 ARG A CA 1
ATOM 2514 C C . ARG A 1 308 ? -32.639 -21.499 16.393 1.00 69.94 308 ARG A C 1
ATOM 2516 O O . ARG A 1 308 ? -33.742 -22.045 16.376 1.00 69.94 308 ARG A O 1
ATOM 2523 N N . THR A 1 309 ? -32.088 -21.065 17.525 1.00 73.12 309 THR A N 1
ATOM 2524 C CA . THR A 1 309 ? -32.757 -21.172 18.831 1.00 73.12 309 THR A CA 1
ATOM 2525 C C . THR A 1 309 ? -34.016 -20.308 18.889 1.00 73.12 309 THR A C 1
ATOM 2527 O O . THR A 1 309 ? -35.066 -20.794 19.311 1.00 73.12 309 THR A O 1
ATOM 2530 N N . VAL A 1 310 ? -33.952 -19.070 18.388 1.00 70.31 310 VAL A N 1
ATOM 2531 C CA . VAL A 1 310 ? -35.115 -18.167 18.304 1.00 70.31 310 VAL A CA 1
ATOM 2532 C C . VAL A 1 310 ? -36.184 -18.734 17.368 1.00 70.31 310 VAL A C 1
ATOM 2534 O O . VAL A 1 310 ? -37.357 -18.781 17.736 1.00 70.31 310 VAL A O 1
ATOM 2537 N N . GLN A 1 311 ? -35.796 -19.251 16.198 1.00 72.75 311 GLN A N 1
ATOM 2538 C CA . GLN A 1 311 ? -36.727 -19.904 15.270 1.00 72.75 311 GLN A CA 1
ATOM 2539 C C . GLN A 1 311 ? -37.421 -21.118 15.909 1.00 72.75 311 GLN A C 1
ATOM 2541 O O . GLN A 1 311 ? -38.637 -21.264 15.786 1.00 72.75 311 GLN A O 1
ATOM 2546 N N . ARG A 1 312 ? -36.689 -21.953 16.660 1.00 72.19 312 ARG A N 1
ATOM 2547 C CA . ARG A 1 312 ? -37.261 -23.095 17.399 1.00 72.19 312 ARG A CA 1
ATOM 2548 C C . ARG A 1 312 ? -38.225 -22.658 18.501 1.00 72.19 312 ARG A C 1
ATOM 2550 O O . ARG A 1 312 ? -39.287 -23.259 18.651 1.00 72.19 312 ARG A O 1
ATOM 2557 N N . GLN A 1 313 ? -37.889 -21.617 19.262 1.00 73.19 313 GLN A N 1
ATOM 2558 C CA . GLN A 1 313 ? -38.787 -21.066 20.282 1.00 73.19 313 GLN A CA 1
ATOM 2559 C C . GLN A 1 313 ? -40.055 -20.477 19.654 1.00 73.19 313 GLN A C 1
ATOM 2561 O O . GLN A 1 313 ? -41.155 -20.702 20.161 1.00 73.19 313 GLN A O 1
ATOM 2566 N N . HIS A 1 314 ? -39.928 -19.783 18.522 1.00 71.31 314 HIS A N 1
ATOM 2567 C CA . HIS A 1 314 ? -41.076 -19.230 17.815 1.00 71.31 314 HIS A CA 1
ATOM 2568 C C . HIS A 1 314 ? -41.975 -20.328 17.225 1.00 71.31 314 HIS A C 1
ATOM 2570 O O . HIS A 1 314 ? -43.197 -20.228 17.340 1.00 71.31 314 HIS A O 1
ATOM 2576 N N . ALA A 1 315 ? -41.391 -21.398 16.675 1.00 70.25 315 ALA A N 1
ATOM 2577 C CA . ALA A 1 315 ? -42.127 -22.570 16.202 1.00 70.25 315 ALA A CA 1
ATOM 2578 C C . ALA A 1 315 ? -42.874 -23.277 17.348 1.00 70.25 315 ALA A C 1
ATOM 2580 O O . ALA A 1 315 ? -44.064 -23.556 17.225 1.00 70.25 315 ALA A O 1
ATOM 2581 N N . ARG A 1 316 ? -42.233 -23.460 18.514 1.00 66.69 316 ARG A N 1
ATOM 2582 C CA . ARG A 1 316 ? -42.888 -24.005 19.721 1.00 66.69 316 ARG A CA 1
ATOM 2583 C C . ARG A 1 316 ? -44.051 -23.137 20.208 1.00 66.69 316 ARG A C 1
ATOM 2585 O O . ARG A 1 316 ? -45.067 -23.663 20.661 1.00 66.69 316 ARG A O 1
ATOM 2592 N N . ARG A 1 317 ? -43.935 -21.810 20.078 1.00 69.25 317 ARG A N 1
ATOM 2593 C CA . ARG A 1 317 ? -45.013 -20.865 20.411 1.00 69.25 317 ARG A CA 1
ATOM 2594 C C . ARG A 1 317 ? -46.209 -20.928 19.451 1.00 69.25 317 ARG A C 1
ATOM 2596 O O . ARG A 1 317 ? -47.300 -20.546 19.861 1.00 69.25 317 ARG A O 1
ATOM 2603 N N . LYS A 1 318 ? -46.035 -21.438 18.228 1.00 71.31 318 LYS A N 1
ATOM 2604 C CA . LYS A 1 318 ? -47.117 -21.618 17.243 1.00 71.31 318 LYS A CA 1
ATOM 2605 C C . LYS A 1 318 ? -47.799 -22.992 17.308 1.00 71.31 318 LYS A C 1
ATOM 2607 O O . LYS A 1 318 ? -48.816 -23.174 16.650 1.00 71.31 318 LYS A O 1
ATOM 2612 N N . LEU A 1 319 ? -47.287 -23.939 18.102 1.00 63.09 319 LEU A N 1
ATOM 2613 C CA . LEU A 1 319 ? -47.948 -25.235 18.282 1.00 63.09 319 LEU A CA 1
ATOM 2614 C C . LEU A 1 319 ? -49.257 -25.086 19.086 1.00 63.09 319 LEU A C 1
ATOM 2616 O O . LEU A 1 319 ? -49.245 -24.385 20.110 1.00 63.09 319 LEU A O 1
ATOM 2620 N N . PRO A 1 320 ? -50.355 -25.751 18.664 1.00 65.94 320 PRO A N 1
ATOM 2621 C CA . PRO A 1 320 ? -51.624 -25.773 19.388 1.00 65.94 320 PRO A CA 1
ATOM 2622 C C . PRO A 1 320 ? -51.445 -26.311 20.812 1.00 65.94 320 PRO A C 1
ATOM 2624 O O . PRO A 1 320 ? -50.671 -27.240 21.043 1.00 65.94 320 PRO A O 1
ATOM 2627 N N . ARG A 1 321 ? -52.192 -25.756 21.774 1.00 56.00 321 ARG A N 1
ATOM 2628 C CA . ARG A 1 321 ? -52.058 -26.042 23.219 1.00 56.00 321 ARG A CA 1
ATOM 2629 C C . ARG A 1 321 ? -52.086 -27.547 23.550 1.00 56.00 321 ARG A C 1
ATOM 2631 O O . ARG A 1 321 ? -51.294 -27.983 24.372 1.00 56.00 321 ARG A O 1
ATOM 2638 N N . LYS A 1 322 ? -52.884 -28.346 22.823 1.00 57.59 322 LYS A N 1
ATOM 2639 C CA . LYS A 1 322 ? -52.992 -29.813 22.988 1.00 57.59 322 LYS A CA 1
ATOM 2640 C C . LYS A 1 322 ? -51.716 -30.614 22.657 1.00 57.59 322 LYS A C 1
ATOM 2642 O O . LYS A 1 322 ? -51.625 -31.759 23.069 1.00 57.59 322 LYS A O 1
ATOM 2647 N N . GLN A 1 323 ? -50.740 -30.044 21.944 1.00 55.53 323 GLN A N 1
ATOM 2648 C CA . GLN A 1 323 ? -49.469 -30.712 21.601 1.00 55.53 323 GLN A CA 1
ATOM 2649 C C . GLN A 1 323 ? -48.281 -30.288 22.479 1.00 55.53 323 GLN A C 1
ATOM 2651 O O . GLN A 1 323 ? -47.204 -30.872 22.368 1.00 55.53 323 GLN A O 1
ATOM 2656 N N . ARG A 1 324 ? -48.427 -29.269 23.340 1.00 54.44 324 ARG A N 1
ATOM 2657 C CA . ARG A 1 324 ? -47.334 -28.871 24.249 1.00 54.44 324 ARG A CA 1
ATOM 2658 C C . ARG A 1 324 ? -47.170 -29.851 25.406 1.00 54.44 324 ARG A C 1
ATOM 2660 O O . ARG A 1 324 ? -46.033 -30.172 25.751 1.00 54.44 324 ARG A O 1
ATOM 2667 N N . ASP A 1 325 ? -48.277 -30.376 25.919 1.00 52.00 325 ASP A N 1
ATOM 2668 C CA . ASP A 1 325 ? -48.281 -31.209 27.125 1.00 52.00 325 ASP A CA 1
ATOM 2669 C C . ASP A 1 325 ? -47.791 -32.646 26.869 1.00 52.00 325 ASP A C 1
ATOM 2671 O O . ASP A 1 325 ? -47.267 -33.289 27.772 1.00 52.00 325 ASP A O 1
ATOM 2675 N N . SER A 1 326 ? -47.820 -33.128 25.620 1.00 55.56 326 SER A N 1
ATOM 2676 C CA . SER A 1 326 ? -47.298 -34.452 25.245 1.00 55.56 326 SER A CA 1
ATOM 2677 C C . SER A 1 326 ? -45.773 -34.504 25.053 1.00 55.56 326 SER A C 1
ATOM 2679 O O . SER A 1 326 ? -45.228 -35.573 24.797 1.00 55.56 326 SER A O 1
ATOM 2681 N N . SER A 1 327 ? -45.059 -33.373 25.152 1.00 52.31 327 SER A N 1
ATOM 2682 C CA . SER A 1 327 ? -43.603 -33.298 24.909 1.00 52.31 327 SER A CA 1
ATOM 2683 C C . SER A 1 327 ? -42.733 -33.320 26.178 1.00 52.31 327 SER A C 1
ATOM 2685 O O . SER A 1 327 ? -41.514 -33.171 26.087 1.00 52.31 327 SER A O 1
ATOM 2687 N N . LEU A 1 328 ? -43.338 -33.520 27.356 1.00 51.34 328 LEU A N 1
ATOM 2688 C CA . LEU A 1 328 ? -42.650 -33.539 28.656 1.00 51.34 328 LEU A CA 1
ATOM 2689 C C . LEU A 1 328 ? -42.047 -34.901 29.048 1.00 51.34 328 LEU A C 1
ATOM 2691 O O . LEU A 1 328 ? -41.318 -34.972 30.034 1.00 51.34 328 LEU A O 1
ATOM 2695 N N . HIS A 1 329 ? -42.245 -35.962 28.261 1.00 49.84 329 HIS A N 1
ATOM 2696 C CA . HIS A 1 329 ? -41.525 -37.227 28.440 1.00 49.84 329 HIS A CA 1
ATOM 2697 C C . HIS A 1 329 ? -40.270 -37.265 27.562 1.00 49.84 329 HIS A C 1
ATOM 2699 O O . HIS A 1 329 ? -40.236 -37.899 26.512 1.00 49.84 329 HIS A O 1
ATOM 2705 N N . PHE A 1 330 ? -39.226 -36.557 27.994 1.00 44.06 330 PHE A N 1
ATOM 2706 C CA . PHE A 1 330 ? -37.877 -36.730 27.461 1.00 44.06 330 PHE A CA 1
ATOM 2707 C C . PHE A 1 330 ? -37.078 -37.569 28.461 1.00 44.06 330 PHE A C 1
ATOM 2709 O O . PHE A 1 330 ? -36.701 -37.091 29.529 1.00 44.06 330 PHE A O 1
ATOM 2716 N N . THR A 1 331 ? -36.849 -38.839 28.133 1.00 46.53 331 THR A N 1
ATOM 2717 C CA . THR A 1 331 ? -35.914 -39.704 28.859 1.00 46.53 331 THR A CA 1
ATOM 2718 C C . THR A 1 331 ? -34.487 -39.151 28.741 1.00 46.53 331 THR A C 1
ATOM 2720 O O . THR A 1 331 ? -34.099 -38.714 27.651 1.00 46.53 331 THR A O 1
ATOM 2723 N N . PRO A 1 332 ? -33.681 -39.158 29.819 1.00 44.00 332 PRO A N 1
ATOM 2724 C CA . PRO A 1 332 ? -32.314 -38.666 29.761 1.00 44.00 332 PRO A CA 1
ATOM 2725 C C . PRO A 1 332 ? -31.460 -39.584 28.884 1.00 44.00 332 PRO A C 1
ATOM 2727 O O . PRO A 1 332 ? -31.479 -40.805 29.031 1.00 44.00 332 PRO A O 1
ATOM 2730 N N . TRP A 1 333 ? -30.696 -38.978 27.977 1.00 40.59 333 TRP A N 1
ATOM 2731 C CA . TRP A 1 333 ? -29.670 -39.662 27.198 1.00 40.59 333 TRP A CA 1
ATOM 2732 C C . TRP A 1 333 ? -28.603 -40.232 28.138 1.00 40.59 333 TRP A C 1
ATOM 2734 O O . TRP A 1 333 ? -27.870 -39.489 28.789 1.00 40.59 333 TRP A O 1
ATOM 2744 N N . ARG A 1 334 ? -28.536 -41.562 28.192 1.00 37.50 334 ARG A N 1
ATOM 2745 C CA . ARG A 1 334 ? -27.472 -42.333 28.833 1.00 37.50 334 ARG A CA 1
ATOM 2746 C C . ARG A 1 334 ? -26.191 -42.154 28.015 1.00 37.50 334 ARG A C 1
ATOM 2748 O O . ARG A 1 334 ? -26.134 -42.528 26.847 1.00 37.50 334 ARG A O 1
ATOM 2755 N N . THR A 1 335 ? -25.173 -41.559 28.618 1.00 48.97 335 THR A N 1
ATOM 2756 C CA . THR A 1 335 ? -23.794 -41.594 28.123 1.00 48.97 335 THR A CA 1
ATOM 2757 C C . THR A 1 335 ? -23.191 -42.957 28.442 1.00 48.97 335 THR A C 1
ATOM 2759 O O . THR A 1 335 ? -22.739 -43.168 29.563 1.00 48.97 335 THR A O 1
ATOM 2762 N N . GLU A 1 336 ? -23.163 -43.868 27.470 1.00 38.53 336 GLU A N 1
ATOM 2763 C CA . GLU A 1 336 ? -22.366 -45.098 27.534 1.00 38.53 336 GLU A CA 1
ATOM 2764 C C . GLU A 1 336 ? -21.502 -45.226 26.267 1.00 38.53 336 GLU A C 1
ATOM 2766 O O . GLU A 1 336 ? -22.002 -45.314 25.152 1.00 38.53 336 GLU A O 1
ATOM 2771 N N . HIS A 1 337 ? -20.189 -45.155 26.508 1.00 40.38 337 HIS A N 1
ATOM 2772 C CA . HIS A 1 337 ? -19.062 -45.795 25.822 1.00 40.38 337 HIS A CA 1
ATOM 2773 C C . HIS A 1 337 ? -19.009 -45.898 24.288 1.00 40.38 337 HIS A C 1
ATOM 2775 O O . HIS A 1 337 ? -19.765 -46.634 23.670 1.00 40.38 337 HIS A O 1
ATOM 2781 N N . LEU A 1 338 ? -17.917 -45.360 23.723 1.00 36.22 338 LEU A N 1
ATOM 2782 C CA . LEU A 1 338 ? -17.107 -46.062 22.717 1.00 36.22 338 LEU A CA 1
ATOM 2783 C C . LEU A 1 338 ? -15.660 -45.532 22.730 1.00 36.22 338 LEU A C 1
ATOM 2785 O O . LEU A 1 338 ? -15.312 -44.560 22.067 1.00 36.22 338 LEU A O 1
ATOM 2789 N N . ASN A 1 339 ? -14.829 -46.201 23.534 1.00 42.84 339 ASN A N 1
ATOM 2790 C CA . ASN A 1 339 ? -13.386 -46.335 23.335 1.00 42.84 339 ASN A CA 1
ATOM 2791 C C . ASN A 1 339 ? -13.154 -47.742 22.759 1.00 42.84 339 ASN A C 1
ATOM 2793 O O . ASN A 1 339 ? -13.474 -48.713 23.442 1.00 42.84 339 ASN A O 1
ATOM 2797 N N . ARG A 1 340 ? -12.617 -47.835 21.537 1.00 37.62 340 ARG A N 1
ATOM 2798 C CA . ARG A 1 340 ? -11.834 -48.942 20.927 1.00 37.62 340 ARG A CA 1
ATOM 2799 C C . ARG A 1 340 ? -11.538 -48.488 19.487 1.00 37.62 340 ARG A C 1
ATOM 2801 O O . ARG A 1 340 ? -12.476 -48.251 18.742 1.00 37.62 340 ARG A O 1
ATOM 2808 N N . ALA A 1 341 ? -10.344 -47.995 19.156 1.00 41.75 341 ALA A N 1
ATOM 2809 C CA . ALA A 1 341 ? -9.077 -48.709 18.948 1.00 41.75 341 ALA A CA 1
ATOM 2810 C C . ALA A 1 341 ? -9.156 -49.750 17.818 1.00 41.75 341 ALA A C 1
ATOM 2812 O O . ALA A 1 341 ? -9.772 -50.784 18.022 1.00 41.75 341 ALA A O 1
ATOM 2813 N N . GLU A 1 342 ? -8.518 -49.430 16.684 1.00 41.12 342 GLU A N 1
ATOM 2814 C CA . GLU A 1 342 ? -7.820 -50.308 15.715 1.00 41.12 342 GLU A CA 1
ATOM 2815 C C . GLU A 1 342 ? -7.216 -49.361 14.645 1.00 41.12 342 GLU A C 1
ATOM 2817 O O . GLU A 1 342 ? -7.952 -48.620 14.001 1.00 41.12 342 GLU A O 1
ATOM 2822 N N . THR A 1 343 ? -5.928 -48.992 14.647 1.00 49.12 343 THR A N 1
ATOM 2823 C CA . THR A 1 343 ? -4.710 -49.701 14.185 1.00 49.12 343 THR A CA 1
ATOM 2824 C C . THR A 1 343 ? -4.835 -50.520 12.898 1.00 49.12 343 THR A C 1
ATOM 2826 O O . THR A 1 343 ? -5.627 -51.451 12.841 1.00 49.12 343 THR A O 1
ATOM 2829 N N . SER A 1 344 ? -3.891 -50.222 11.984 1.00 39.66 344 SER A N 1
ATOM 2830 C CA . SER A 1 344 ? -3.388 -51.028 10.850 1.00 39.66 344 SER A CA 1
ATOM 2831 C C . SER A 1 344 ? -4.183 -50.901 9.540 1.00 39.66 344 SER A C 1
ATOM 2833 O O . SER A 1 344 ? -5.398 -50.977 9.551 1.00 39.66 344 SER A O 1
ATOM 2835 N N . SER A 1 345 ? -3.610 -50.741 8.345 1.00 49.50 345 SER A N 1
ATOM 2836 C CA . SER A 1 345 ? -2.227 -50.624 7.857 1.00 49.50 345 SER A CA 1
ATOM 2837 C C . SER A 1 345 ? -2.302 -50.462 6.328 1.00 49.50 345 SER A C 1
ATOM 2839 O O . SER A 1 345 ? -3.010 -51.256 5.706 1.00 49.50 345 SER A O 1
ATOM 2841 N N . LEU A 1 346 ? -1.588 -49.490 5.748 1.00 45.41 346 LEU A N 1
ATOM 2842 C CA . LEU A 1 346 ? -0.692 -49.592 4.576 1.00 45.41 346 LEU A CA 1
ATOM 2843 C C . LEU A 1 346 ? -0.183 -48.203 4.179 1.00 45.41 346 LEU A C 1
ATOM 2845 O O . LEU A 1 346 ? -1.019 -47.277 4.070 1.00 45.41 346 LEU A O 1
#

pLDDT: mean 72.91, std 18.19, range [36.22, 95.44]

Sequence (346 aa):
MNATPSTTNTQVPSRLRIASWNVGGLNDEHRKIKVKNFVRLEKPLVLALQETKLTNNRMKIAALNIAPTYTLIAAQGRGGGGTALLLHPSVQLKESGPHYTRYINYNSEFRWSTIDRIYLPTDGDWFEAVEVIDHQAQYTISDHMLVTIDLVLGGRLPRGIKFKLYFKFDAHLMAQPEVHSSLKQVWEEATECTDDPIKAYHKRWAAMRERMKVLQREQRAQISKIKELGTKLKKLHEHLPPAPTLEQLAEILELEVEKRKREHTRDRLVRLWSRAKYLSQGDASTKYFFKLHRKQIVQHQFKTQACRTVQRQHARRKLPRKQRDSSLHFTPWRTEHLNRAETSSL

Organism: NCBI:txid122646

Foldseek 3Di:
DDDDPPPPPPPQFDKAKAKAFALLEPPDPVSLVVLLVCCVPVVHQKYKYKFHLDQPVRVVVSCCSSPVQWDWPDWHHDNRMIMTMTGHPVDDDPDDDPQFDDFDQDPNDTDGHGCNDDDDFCDAPQVLQWPDWDWPPPDDDDPRTMIMTMGGHPDPRPPPPPPPPPLDFDPVCVVDVVLVVVLVVLLVVLQPDPDDPVVSVVSSVVSSSVSRVVVRVVLVVLLVCLVVLVVVLVVLVVPAPPDHDPVSVVVSVVSVVSSVVSVVVVVVVVVVVLVSVCVHVPPPRCVVVVVVVVVVVVVVVVVVVVVVVVVVVVVLVPDDPVPNVVPPPDDDDDDDDDDDDDDDDD

Secondary structure (DSSP, 8-state):
-----------PPEEEEEEEEE-S-SSSHHHHHHHHHHHHHH--SEEEEE-----HHHHHHHHHHH-TTSEEEEEEEETTEEEEEEE-TT--------SEEEEEEETTEEEEEE--S----S-SHHHHTEEEEEE--SSTT-SS-EEEEEEEES----TT----------TTGGG-HHHHHHHHHHHHHTT---S-HHHHHHHHHHHHHHHHHHHHHHHHHHHHTHHHHHHHHHHHHHT--SS--HHHHHHHHHHHHHHHHHHHHHHHHHHHHHHHHHHHHGGGGTHHHHHHHHHHHHHHHHHHHHHHHHHHHHHHHHS-HHHHGGG-------------------